Protein AF-0000000067441809 (afdb_homodimer)

Radius of gyration: 16.94 Å; Cα contacts (8 Å, |Δi|>4): 494; chains: 2; bounding box: 40×50×37 Å

Nearest PDB structures (foldseek):
  2gf2-assembly1_A  TM=9.669E-01  e=3.337E-10  Homo sapiens
  3obb-assembly1_A  TM=9.526E-01  e=5.616E-10  Pseudomonas aeruginosa
  3q3c-assembly1_A  TM=9.630E-01  e=9.451E-10  Pseudomonas aeruginosa
  5y8k-assembly1_B  TM=9.516E-01  e=2.038E-08  Mycobacterium tuberculosis H37Rv
  3ws7-assembly1_A  TM=8.914E-01  e=3.862E-05  Pyrobaculum calidifontis JCM 11548

Foldseek 3Di:
DPPPPLPVVLVVLLVVLLLLLVLLVVLLVCVVVPHDSLVVLVVCCVDPSNDCCSPAAPLCAPNHCPHCNVVVQADDQFLLNSLVSLVVVVVVCVVVVHDDVSSVVSNVQSVQQVVVPRRNGHSSCCSPRSD/DPPPPLPVVLVVLLVVLLLLLVLLVVLLVCVVVPHDSLVVLVVCCVDPSNDCCSPAAPLPAPNHCPHCNVVVQADDQFLLNSLVSLVVVVVVCVVVVHDDVSSVVSNVQSVQQVVVVRRNGHSSCCSPRSD

Secondary structure (DSSP, 8-state):
----TTHHHHHHHHHHHHHHHHHHHHHHHHHHTT--HHHHHHHHHTSTT-BHHHHH--SSTTTSTTSGGGGTT-SSSBHHHHHHHHHHHHHHHHHTT---HHHHHHHHHHHHHIIIIITTSBGGGHHHH--/----TTHHHHHHHHHHHHHHHHHHHHHHHHHHTT--HHHHHHHHHTSTT-BHHHHH--SSTTTSTTSGGGGTT-SSSBHHHHHHHHHHHHHHHHHTT---HHHHHHHHHHHHHIIIIITTSBGGGHHHH--

Structure (mmCIF, N/CA/C/O backbone):
data_AF-0000000067441809-model_v1
#
loop_
_entity.id
_entity.type
_entity.pdbx_description
1 polymer '3-hydroxyisobutyrate dehydrogenase'
#
loop_
_atom_site.group_PDB
_atom_site.id
_atom_site.type_symbol
_atom_site.label_atom_id
_atom_site.label_alt_id
_atom_site.label_comp_id
_atom_site.label_asym_id
_atom_site.label_entity_id
_atom_site.label_seq_id
_atom_site.pdbx_PDB_ins_code
_atom_site.Cartn_x
_atom_site.Cartn_y
_atom_site.Cartn_z
_atom_site.occupancy
_atom_site.B_iso_or_equiv
_atom_site.auth_seq_id
_atom_site.auth_comp_id
_atom_site.auth_asym_id
_atom_site.auth_atom_id
_atom_site.pdbx_PDB_model_num
ATOM 1 N N . MET A 1 1 ? -11.141 24.172 16.5 1 32.16 1 MET A N 1
ATOM 2 C CA . MET A 1 1 ? -11.297 23.5 15.211 1 32.16 1 MET A CA 1
ATOM 3 C C . MET A 1 1 ? -11.281 21.984 15.375 1 32.16 1 MET A C 1
ATOM 5 O O . MET A 1 1 ? -10.289 21.406 15.844 1 32.16 1 MET A O 1
ATOM 9 N N . ARG A 1 2 ? -12.391 21.312 15.727 1 38.41 2 ARG A N 1
ATOM 10 C CA . ARG A 1 2 ? -12.664 19.984 16.266 1 38.41 2 ARG A CA 1
ATOM 11 C C . ARG A 1 2 ? -11.914 18.922 15.469 1 38.41 2 ARG A C 1
ATOM 13 O O . ARG A 1 2 ? -11.695 19.062 14.266 1 38.41 2 ARG A O 1
ATOM 20 N N . GLN A 1 3 ? -10.906 18.203 15.852 1 46.44 3 GLN A N 1
ATOM 21 C CA . GLN A 1 3 ? -10.211 17.031 15.336 1 46.44 3 GLN A CA 1
ATOM 22 C C . GLN A 1 3 ? -11.109 16.219 14.414 1 46.44 3 GLN A C 1
ATOM 24 O O . GLN A 1 3 ? -12.172 15.742 14.836 1 46.44 3 GLN A O 1
ATOM 29 N N . CYS A 1 4 ? -11.391 16.672 13.164 1 54.59 4 CYS A N 1
ATOM 30 C CA . CYS A 1 4 ? -12.406 16.172 12.242 1 54.59 4 CYS A CA 1
ATOM 31 C C . CYS A 1 4 ? -12.422 14.648 12.234 1 54.59 4 CYS A C 1
ATOM 33 O O . CYS A 1 4 ? -11.414 14.016 11.922 1 54.59 4 CYS A O 1
ATOM 35 N N . PRO A 1 5 ? -13.258 13.992 13.094 1 59.38 5 PRO A N 1
ATOM 36 C CA . PRO A 1 5 ? -13.57 12.562 13.227 1 59.38 5 PRO A CA 1
ATOM 37 C C . PRO A 1 5 ? -13.414 11.797 11.914 1 59.38 5 PRO A C 1
ATOM 39 O O . PRO A 1 5 ? -13.047 10.617 11.93 1 59.38 5 PRO A O 1
ATOM 42 N N . VAL A 1 6 ? -13.305 12.625 10.789 1 75.44 6 VAL A N 1
ATOM 43 C CA . VAL A 1 6 ? -13.375 11.922 9.508 1 75.44 6 VAL A CA 1
ATOM 44 C C . VAL A 1 6 ? -11.961 11.594 9.023 1 75.44 6 VAL A C 1
ATOM 46 O O . VAL A 1 6 ? -11.766 10.625 8.281 1 75.44 6 VAL A O 1
ATOM 49 N N . ALA A 1 7 ? -10.961 12.141 9.758 1 90.5 7 ALA A N 1
ATOM 50 C CA . ALA A 1 7 ? -9.602 11.992 9.242 1 90.5 7 ALA A CA 1
ATOM 51 C C . ALA A 1 7 ? -9.047 10.602 9.555 1 90.5 7 ALA A C 1
ATOM 53 O O . ALA A 1 7 ? -8.422 9.969 8.695 1 90.5 7 ALA A O 1
ATOM 54 N N . PHE A 1 8 ? -9.336 10.133 10.734 1 95 8 PHE A N 1
ATOM 55 C CA . PHE A 1 8 ? -8.695 8.898 11.156 1 95 8 PHE A CA 1
ATOM 56 C C . PHE A 1 8 ? -9.164 7.723 10.312 1 95 8 PHE A C 1
ATOM 58 O O . PHE A 1 8 ? -8.352 7.004 9.727 1 95 8 PHE A O 1
ATOM 65 N N . PRO A 1 9 ? -10.508 7.684 10.102 1 95.56 9 PRO A N 1
ATOM 66 C CA . PRO A 1 9 ? -10.961 6.535 9.312 1 95.56 9 PRO A CA 1
ATOM 67 C C . PRO A 1 9 ? -10.484 6.594 7.859 1 95.56 9 PRO A C 1
ATOM 69 O O . PRO A 1 9 ? -10.109 5.566 7.285 1 95.56 9 PRO A O 1
ATOM 72 N N . VAL A 1 10 ? -10.445 7.723 7.27 1 96.75 10 VAL A N 1
ATOM 73 C CA . VAL A 1 10 ? -10.102 7.82 5.855 1 96.75 10 VAL A CA 1
ATOM 74 C C . VAL A 1 10 ? -8.602 7.59 5.676 1 96.75 10 VAL A C 1
ATOM 76 O O . VAL A 1 10 ? -8.172 6.965 4.699 1 96.75 10 VAL A O 1
ATOM 79 N N . CYS A 1 11 ? -7.801 8.117 6.605 1 98.25 11 CYS A N 1
ATOM 80 C CA . CYS A 1 11 ? -6.367 7.852 6.559 1 98.25 11 CYS A CA 1
ATOM 81 C C . CYS A 1 11 ? -6.078 6.367 6.754 1 98.25 11 CYS A C 1
ATOM 83 O O . CYS A 1 11 ? -5.297 5.781 6.004 1 98.25 11 CYS A O 1
ATOM 85 N N . ASN A 1 12 ? -6.73 5.789 7.742 1 98.56 12 ASN A N 1
ATOM 86 C CA . ASN A 1 12 ? -6.555 4.363 7.988 1 98.56 12 ASN A CA 1
ATOM 87 C C . ASN A 1 12 ? -6.922 3.535 6.762 1 98.56 12 ASN A C 1
ATOM 89 O O . ASN A 1 12 ? -6.184 2.625 6.375 1 98.56 12 ASN A O 1
ATOM 93 N N . ASN A 1 13 ? -8.031 3.848 6.133 1 98.62 13 ASN A N 1
ATOM 94 C CA . ASN A 1 13 ? -8.523 3.025 5.031 1 98.62 13 ASN A CA 1
ATOM 95 C C . ASN A 1 13 ? -7.727 3.262 3.752 1 98.62 13 ASN A C 1
ATOM 97 O O . ASN A 1 13 ? -7.613 2.369 2.912 1 98.62 13 ASN A O 1
ATOM 101 N N . LEU A 1 14 ? -7.133 4.461 3.641 1 98.88 14 LEU A N 1
ATOM 102 C CA . LEU A 1 14 ? -6.195 4.668 2.543 1 98.88 14 LEU A CA 1
ATOM 103 C C . LEU A 1 14 ? -5.004 3.723 2.666 1 98.88 14 LEU A C 1
ATOM 105 O O . LEU A 1 14 ? -4.609 3.084 1.687 1 98.88 14 LEU A O 1
ATOM 109 N N . ILE A 1 15 ? -4.438 3.604 3.838 1 98.94 15 ILE A N 1
ATOM 110 C CA . ILE A 1 15 ? -3.297 2.723 4.066 1 98.94 15 ILE A CA 1
ATOM 111 C C . ILE A 1 15 ? -3.717 1.269 3.857 1 98.94 15 ILE A C 1
ATOM 113 O O . ILE A 1 15 ? -3.004 0.496 3.215 1 98.94 15 ILE A O 1
ATOM 117 N N . LEU A 1 16 ? -4.898 0.901 4.348 1 98.94 16 LEU A N 1
ATOM 118 C CA . LEU A 1 16 ? -5.418 -0.448 4.16 1 98.94 16 LEU A CA 1
ATOM 119 C C . LEU A 1 16 ? -5.559 -0.775 2.678 1 98.94 16 LEU A C 1
ATOM 121 O O . LEU A 1 16 ? -5.152 -1.853 2.234 1 98.94 16 LEU A O 1
ATOM 125 N N . ALA A 1 17 ? -6.117 0.135 1.898 1 98.94 17 ALA A N 1
ATOM 126 C CA . ALA A 1 17 ? -6.32 -0.082 0.468 1 98.94 17 ALA A CA 1
ATOM 127 C C . ALA A 1 17 ? -4.992 -0.321 -0.244 1 98.94 17 ALA A C 1
ATOM 129 O O . ALA A 1 17 ? -4.852 -1.287 -0.998 1 98.94 17 ALA A O 1
ATOM 130 N N . ALA A 1 18 ? -4.035 0.54 0.037 1 98.94 18 ALA A N 1
ATOM 131 C CA . ALA A 1 18 ? -2.732 0.431 -0.61 1 98.94 18 ALA A CA 1
ATOM 132 C C . ALA A 1 18 ? -2.039 -0.875 -0.231 1 98.94 18 ALA A C 1
ATOM 134 O O . ALA A 1 18 ? -1.524 -1.586 -1.098 1 98.94 18 ALA A O 1
ATOM 135 N N . SER A 1 19 ? -2.041 -1.221 1.048 1 98.94 19 SER A N 1
ATOM 136 C CA . SER A 1 19 ? -1.354 -2.428 1.497 1 98.94 19 SER A CA 1
ATOM 137 C C . SER A 1 19 ? -2.066 -3.684 1.007 1 98.94 19 SER A C 1
ATOM 139 O O . SER A 1 19 ? -1.419 -4.656 0.611 1 98.94 19 SER A O 1
ATOM 141 N N . MET A 1 20 ? -3.42 -3.693 0.951 1 98.94 20 MET A N 1
ATOM 142 C CA . MET A 1 20 ? -4.184 -4.836 0.459 1 98.94 20 MET A CA 1
ATOM 143 C C . MET A 1 20 ? -3.871 -5.109 -1.008 1 98.94 20 MET A C 1
ATOM 145 O O . MET A 1 20 ? -3.627 -6.254 -1.393 1 98.94 20 MET A O 1
ATOM 149 N N . LEU A 1 21 ? -3.873 -4.07 -1.766 1 98.94 21 LEU A N 1
ATOM 150 C CA . LEU A 1 21 ? -3.541 -4.234 -3.176 1 98.94 21 LEU A CA 1
ATOM 151 C C . LEU A 1 21 ? -2.109 -4.734 -3.342 1 98.94 21 LEU A C 1
ATOM 153 O O . LEU A 1 21 ? -1.84 -5.59 -4.188 1 98.94 21 LEU A O 1
ATOM 157 N N . GLY A 1 22 ? -1.161 -4.203 -2.533 1 98.94 22 GLY A N 1
ATOM 158 C CA . GLY A 1 22 ? 0.211 -4.684 -2.557 1 98.94 22 GLY A CA 1
ATOM 159 C C . GLY A 1 22 ? 0.331 -6.16 -2.227 1 98.94 22 GLY A C 1
ATOM 160 O O . GLY A 1 22 ? 1.003 -6.91 -2.938 1 98.94 22 GLY A O 1
ATOM 161 N N . VAL A 1 23 ? -0.311 -6.586 -1.16 1 98.94 23 VAL A N 1
ATOM 162 C CA . VAL A 1 23 ? -0.28 -7.988 -0.759 1 98.94 23 VAL A CA 1
ATOM 163 C C . VAL A 1 23 ? -0.905 -8.852 -1.852 1 98.94 23 VAL A C 1
ATOM 165 O O . VAL A 1 23 ? -0.338 -9.875 -2.244 1 98.94 23 VAL A O 1
ATOM 168 N N . ALA A 1 24 ? -2.045 -8.445 -2.352 1 98.94 24 ALA A N 1
ATOM 169 C CA . ALA A 1 24 ? -2.75 -9.219 -3.371 1 98.94 24 ALA A CA 1
ATOM 170 C C . ALA A 1 24 ? -1.859 -9.469 -4.586 1 98.94 24 ALA A C 1
ATOM 172 O O . ALA A 1 24 ? -1.725 -10.602 -5.039 1 98.94 24 ALA A O 1
ATOM 173 N N . GLU A 1 25 ? -1.285 -8.414 -5.043 1 98.88 25 GLU A N 1
ATOM 174 C CA . GLU A 1 25 ? -0.483 -8.562 -6.254 1 98.88 25 GLU A CA 1
ATOM 175 C C . GLU A 1 25 ? 0.794 -9.352 -5.98 1 98.88 25 GLU A C 1
ATOM 177 O O . GLU A 1 25 ? 1.214 -10.164 -6.801 1 98.88 25 GLU A O 1
ATOM 182 N N . ALA A 1 26 ? 1.438 -9.109 -4.859 1 98.75 26 ALA A N 1
ATOM 183 C CA . ALA A 1 26 ? 2.627 -9.875 -4.488 1 98.75 26 ALA A CA 1
ATOM 184 C C . ALA A 1 26 ? 2.322 -11.367 -4.418 1 98.75 26 ALA A C 1
ATOM 186 O O . ALA A 1 26 ? 3.109 -12.195 -4.887 1 98.75 26 ALA A O 1
ATOM 187 N N . PHE A 1 27 ? 1.215 -11.719 -3.895 1 98.69 27 PHE A N 1
ATOM 188 C CA . PHE A 1 27 ? 0.87 -13.125 -3.732 1 98.69 27 PHE A CA 1
ATOM 189 C C . PHE A 1 27 ? 0.443 -13.734 -5.062 1 98.69 27 PHE A C 1
ATOM 191 O O . PHE A 1 27 ? 0.671 -14.922 -5.309 1 98.69 27 PHE A O 1
ATOM 198 N N . ARG A 1 28 ? -0.188 -12.945 -5.918 1 98.31 28 ARG A N 1
ATOM 199 C CA . ARG A 1 28 ? -0.438 -13.422 -7.273 1 98.31 28 ARG A CA 1
ATOM 200 C C . ARG A 1 28 ? 0.868 -13.773 -7.98 1 98.31 28 ARG A C 1
ATOM 202 O O . ARG A 1 28 ? 0.956 -14.789 -8.664 1 98.31 28 ARG A O 1
ATOM 209 N N . LEU A 1 29 ? 1.848 -12.914 -7.805 1 98.25 29 LEU A N 1
ATOM 210 C CA . LEU A 1 29 ? 3.15 -13.195 -8.398 1 98.25 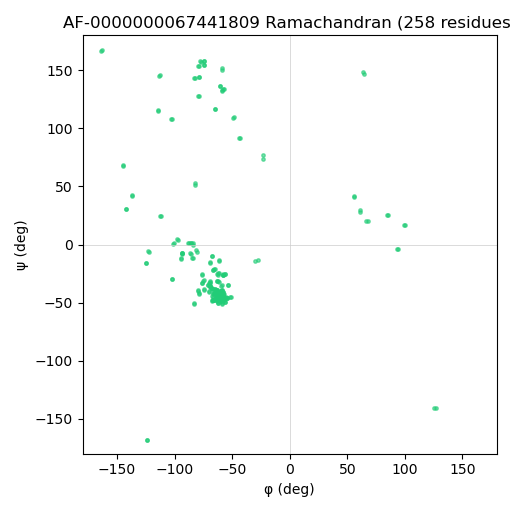29 LEU A CA 1
ATOM 211 C C . LEU A 1 29 ? 3.744 -14.477 -7.812 1 98.25 29 LEU A C 1
ATOM 213 O O . LEU A 1 29 ? 4.234 -15.336 -8.555 1 98.25 29 LEU A O 1
ATOM 217 N N . GLY A 1 30 ? 3.74 -14.516 -6.434 1 97.62 30 GLY A N 1
ATOM 218 C CA . GLY A 1 30 ? 4.23 -15.734 -5.801 1 97.62 30 GLY A CA 1
ATOM 219 C C . GLY A 1 30 ? 3.576 -16.984 -6.336 1 97.62 30 GLY A C 1
ATOM 220 O O . GLY A 1 30 ? 4.262 -17.969 -6.641 1 97.62 30 GLY A O 1
ATOM 221 N N . GLU A 1 31 ? 2.287 -16.938 -6.48 1 97.5 31 GLU A N 1
ATOM 222 C CA . GLU A 1 31 ? 1.542 -18.062 -7.02 1 97.5 31 GLU A CA 1
ATOM 223 C C . GLU A 1 31 ? 2.006 -18.406 -8.43 1 97.5 31 GLU A C 1
ATOM 225 O O . GLU A 1 31 ? 2.234 -19.578 -8.75 1 97.5 31 GLU A O 1
ATOM 230 N N . ALA A 1 32 ? 2.137 -17.453 -9.289 1 97 32 ALA A N 1
ATOM 231 C CA . ALA A 1 32 ? 2.539 -17.656 -10.68 1 97 32 ALA A CA 1
ATOM 232 C C . ALA A 1 32 ? 3.938 -18.25 -10.766 1 97 32 ALA A C 1
ATOM 234 O O . ALA A 1 32 ? 4.227 -19.047 -11.672 1 97 32 ALA A O 1
ATOM 235 N N . LEU A 1 33 ? 4.75 -17.922 -9.82 1 96.94 33 LEU A N 1
ATOM 236 C CA . LEU A 1 33 ? 6.137 -18.375 -9.82 1 96.94 33 LEU A CA 1
ATOM 237 C C . LEU A 1 33 ? 6.25 -19.75 -9.148 1 96.94 33 LEU A C 1
ATOM 239 O O . LEU A 1 33 ? 7.34 -20.312 -9.086 1 96.94 33 LEU A O 1
ATOM 243 N N . GLY A 1 34 ? 5.172 -20.234 -8.562 1 96.06 34 GLY A N 1
ATOM 244 C CA . GLY A 1 34 ? 5.16 -21.562 -7.973 1 96.06 34 GLY A CA 1
ATOM 245 C C . GLY A 1 34 ? 5.699 -21.594 -6.555 1 96.06 34 GLY A C 1
ATOM 246 O O . GLY A 1 34 ? 6.145 -22.641 -6.082 1 96.06 34 GLY A O 1
ATOM 247 N N . VAL A 1 35 ? 5.613 -20.547 -5.914 1 95.94 35 VAL A N 1
ATOM 248 C CA . VAL A 1 35 ? 6.098 -20.422 -4.543 1 95.94 35 VAL A CA 1
ATOM 249 C C . VAL A 1 35 ? 5.043 -20.953 -3.574 1 95.94 35 VAL A C 1
ATOM 251 O O . VAL A 1 35 ? 3.844 -20.812 -3.824 1 95.94 35 VAL A O 1
ATOM 254 N N . ASP A 1 36 ? 5.562 -21.609 -2.492 1 97.19 36 ASP A N 1
ATOM 255 C CA . ASP A 1 36 ? 4.648 -21.906 -1.396 1 97.19 36 ASP A CA 1
ATOM 256 C C . ASP A 1 36 ? 4.133 -20.625 -0.742 1 97.19 36 ASP A C 1
ATOM 258 O O . ASP A 1 36 ? 4.887 -19.938 -0.058 1 97.19 36 ASP A O 1
ATOM 262 N N . LEU A 1 37 ? 2.869 -20.375 -0.812 1 97.88 37 LEU A N 1
ATOM 263 C CA . LEU A 1 37 ? 2.32 -19.094 -0.389 1 97.88 37 LEU A CA 1
ATOM 264 C C . LEU A 1 37 ? 2.293 -18.984 1.133 1 97.88 37 LEU A C 1
ATOM 266 O O . LEU A 1 37 ? 2.361 -17.891 1.685 1 97.88 37 LEU A O 1
ATOM 270 N N . LYS A 1 38 ? 2.145 -20.078 1.817 1 98 38 LYS A N 1
ATOM 271 C CA . LYS A 1 38 ? 2.264 -20.016 3.271 1 98 38 LYS A CA 1
ATOM 272 C C . LYS A 1 38 ? 3.672 -19.625 3.695 1 98 38 LYS A C 1
ATOM 274 O O . LYS A 1 38 ? 3.844 -18.828 4.625 1 98 38 LYS A O 1
ATOM 279 N N . LEU A 1 39 ? 4.645 -20.203 3.035 1 97.81 39 LEU A N 1
ATOM 280 C CA . LEU A 1 39 ? 6.023 -19.812 3.312 1 97.81 39 LEU A CA 1
ATOM 281 C C . LEU A 1 39 ? 6.25 -18.344 2.947 1 97.81 39 LEU A C 1
ATOM 283 O O . LEU A 1 39 ? 6.914 -17.609 3.684 1 97.81 39 LEU A O 1
ATOM 287 N N . LEU A 1 40 ? 5.754 -17.891 1.814 1 98.12 40 LEU A N 1
ATOM 288 C CA . LEU A 1 40 ? 5.844 -16.484 1.433 1 98.12 40 LEU A CA 1
ATOM 289 C C . LEU A 1 40 ? 5.246 -15.594 2.512 1 98.12 40 LEU A C 1
ATOM 291 O O . LEU A 1 40 ? 5.84 -14.578 2.875 1 98.12 40 LEU A O 1
ATOM 295 N N . ASN A 1 41 ? 4.094 -16 2.99 1 98.62 41 ASN A N 1
ATOM 296 C CA . ASN A 1 41 ? 3.434 -15.203 4.02 1 98.62 41 ASN A CA 1
ATOM 297 C C . ASN A 1 41 ? 4.266 -15.133 5.297 1 98.62 41 ASN A C 1
ATOM 299 O O . ASN A 1 41 ? 4.328 -14.094 5.949 1 98.62 41 ASN A O 1
ATOM 303 N N . ASP A 1 42 ? 4.906 -16.234 5.676 1 98.38 42 ASP A N 1
ATOM 304 C CA . ASP A 1 42 ? 5.789 -16.234 6.84 1 98.38 42 ASP A CA 1
ATOM 305 C C . ASP A 1 42 ? 6.961 -15.281 6.648 1 98.38 42 ASP A C 1
ATOM 307 O O . ASP A 1 42 ? 7.312 -14.531 7.562 1 98.38 42 ASP A O 1
ATOM 311 N N . VAL A 1 43 ? 7.523 -15.32 5.488 1 98.12 43 VAL A N 1
ATOM 312 C CA . VAL A 1 43 ? 8.664 -14.461 5.188 1 98.12 43 VAL A CA 1
ATOM 313 C C . VAL A 1 43 ? 8.234 -13 5.223 1 98.12 43 VAL A C 1
ATOM 315 O O . VAL A 1 43 ? 8.914 -12.156 5.816 1 98.12 43 VAL A O 1
ATOM 318 N N . VAL A 1 44 ? 7.137 -12.648 4.594 1 98.5 44 VAL A N 1
ATOM 319 C CA . VAL A 1 44 ? 6.605 -11.289 4.566 1 98.5 44 VAL A CA 1
ATOM 320 C C . VAL A 1 44 ? 6.34 -10.812 5.992 1 98.5 44 VAL A C 1
ATOM 322 O O . VAL A 1 44 ? 6.73 -9.703 6.363 1 98.5 44 VAL A O 1
ATOM 325 N N . ASN A 1 45 ? 5.707 -11.664 6.824 1 98.56 45 ASN A N 1
ATOM 326 C CA . ASN A 1 45 ? 5.316 -11.289 8.18 1 98.56 45 ASN A CA 1
ATOM 327 C C . ASN A 1 45 ? 6.535 -11.117 9.086 1 98.56 45 ASN A C 1
ATOM 329 O O . ASN A 1 45 ? 6.434 -10.516 10.156 1 98.56 45 ASN A O 1
ATOM 333 N N . ALA A 1 46 ? 7.664 -11.594 8.664 1 98.62 46 ALA A N 1
ATOM 334 C CA . ALA A 1 46 ? 8.914 -11.43 9.406 1 98.62 46 ALA A CA 1
ATOM 335 C C . ALA A 1 46 ? 9.766 -10.312 8.805 1 98.62 46 ALA A C 1
ATOM 337 O O . ALA A 1 46 ? 10.891 -10.086 9.25 1 98.62 46 ALA A O 1
ATOM 338 N N . SER A 1 47 ? 9.289 -9.68 7.773 1 98.56 47 SER A N 1
ATOM 339 C CA . SER A 1 47 ? 10.07 -8.719 7.004 1 98.56 47 SER A CA 1
ATOM 340 C C . SER A 1 47 ? 9.367 -7.367 6.934 1 98.56 47 SER A C 1
ATOM 342 O O . SER A 1 47 ? 8.406 -7.125 7.664 1 98.56 47 SER A O 1
ATOM 344 N N . SER A 1 48 ? 9.852 -6.48 6.059 1 98.75 48 SER A N 1
ATOM 345 C CA . SER A 1 48 ? 9.398 -5.098 5.988 1 98.75 48 SER A CA 1
ATOM 346 C C . SER A 1 48 ? 8.102 -4.977 5.203 1 98.75 48 SER A C 1
ATOM 348 O O . SER A 1 48 ? 7.477 -3.916 5.184 1 98.75 48 SER A O 1
ATOM 350 N N . GLY A 1 49 ? 7.648 -6.062 4.637 1 98.81 49 GLY A N 1
ATOM 351 C CA . GLY A 1 49 ? 6.348 -6.074 3.982 1 98.81 49 GLY A CA 1
ATOM 352 C C . GLY A 1 49 ? 5.211 -6.414 4.926 1 98.81 49 GLY A C 1
ATOM 353 O O . GLY A 1 49 ? 4.043 -6.418 4.523 1 98.81 49 GLY A O 1
ATOM 354 N N . ARG A 1 50 ? 5.52 -6.621 6.188 1 98.94 50 ARG A N 1
ATOM 355 C CA . ARG A 1 50 ? 4.531 -7.016 7.184 1 98.94 50 ARG A CA 1
ATOM 356 C C . ARG A 1 50 ? 3.434 -5.965 7.312 1 98.94 50 ARG A C 1
ATOM 358 O O . ARG A 1 50 ? 3.717 -4.766 7.367 1 98.94 50 ARG A O 1
ATOM 365 N N . CYS A 1 51 ? 2.17 -6.43 7.387 1 98.94 51 CYS A N 1
ATOM 366 C CA . CYS A 1 51 ? 1.018 -5.555 7.562 1 98.94 51 CYS A CA 1
ATOM 367 C C . CYS A 1 51 ? -0.208 -6.344 8.008 1 98.94 51 CYS A C 1
ATOM 369 O O . CYS A 1 51 ? -0.202 -7.578 7.969 1 98.94 51 CYS A O 1
ATOM 371 N N . TRP A 1 52 ? -1.167 -5.652 8.43 1 98.94 52 TRP A N 1
ATOM 372 C CA . TRP A 1 52 ? -2.402 -6.258 8.914 1 98.94 52 TRP A CA 1
ATOM 373 C C . TRP A 1 52 ? -2.992 -7.199 7.867 1 98.94 52 TRP A C 1
ATOM 375 O O . TRP A 1 52 ? -3.416 -8.312 8.188 1 98.94 52 TRP A O 1
ATOM 385 N N . SER A 1 53 ? -3.064 -6.777 6.594 1 98.88 53 SER A N 1
ATOM 386 C CA . SER A 1 53 ? -3.623 -7.586 5.516 1 98.88 53 SER A CA 1
ATOM 387 C C . SER A 1 53 ? -2.902 -8.922 5.398 1 98.88 53 SER A C 1
ATOM 389 O O . SER A 1 53 ? -3.543 -9.969 5.293 1 98.88 53 SER A O 1
ATOM 391 N N . ALA A 1 54 ? -1.58 -8.875 5.402 1 98.88 54 ALA A N 1
ATOM 392 C CA . ALA A 1 54 ? -0.815 -10.109 5.301 1 98.88 54 ALA A CA 1
ATOM 393 C C . ALA A 1 54 ? -1.002 -10.977 6.547 1 98.88 54 ALA A C 1
ATOM 395 O O . ALA A 1 54 ? -1.186 -12.188 6.445 1 98.88 54 ALA A O 1
ATOM 396 N N . GLU A 1 55 ? -1.067 -10.383 7.699 1 98.75 55 GLU A N 1
ATOM 397 C CA . GLU A 1 55 ? -1.065 -11.102 8.969 1 98.75 55 GLU A CA 1
ATOM 398 C C . GLU A 1 55 ? -2.439 -11.688 9.281 1 98.75 55 GLU A C 1
ATOM 400 O O . GLU A 1 55 ? -2.547 -12.82 9.75 1 98.75 55 GLU A O 1
ATOM 405 N N . GLN A 1 56 ? -3.496 -10.953 9.031 1 98.31 56 GLN A N 1
ATOM 406 C CA . GLN A 1 56 ? -4.797 -11.305 9.586 1 98.31 56 GLN A CA 1
ATOM 407 C C . GLN A 1 56 ? -5.852 -11.43 8.492 1 98.31 56 GLN A C 1
ATOM 409 O O . GLN A 1 56 ? -6.91 -12.016 8.703 1 98.31 56 GLN A O 1
ATOM 414 N N . TYR A 1 57 ? -5.586 -10.953 7.406 1 98.69 57 TYR A N 1
ATOM 415 C CA . TYR A 1 57 ? -6.617 -10.703 6.402 1 98.69 57 TYR A CA 1
ATOM 416 C C . TYR A 1 57 ? -6.102 -11.016 5.004 1 98.69 57 TYR A C 1
ATOM 418 O O . TYR A 1 57 ? -6.449 -10.328 4.039 1 98.69 57 TYR A O 1
ATOM 426 N N . ASN A 1 58 ? -5.184 -11.984 4.879 1 98.94 58 ASN A N 1
ATOM 427 C CA . ASN A 1 58 ? -4.496 -12.266 3.623 1 98.94 58 ASN A CA 1
ATOM 428 C C . ASN A 1 58 ? -5.484 -12.594 2.506 1 98.94 58 ASN A C 1
ATOM 430 O O . ASN A 1 58 ? -6.41 -13.383 2.701 1 98.94 58 ASN A O 1
ATOM 434 N N . PRO A 1 59 ? -5.309 -12.008 1.316 1 98.88 59 PRO A N 1
ATOM 435 C CA . PRO A 1 59 ? -6.281 -12.133 0.229 1 98.88 59 PRO A CA 1
ATOM 436 C C . PRO A 1 59 ? -6.094 -13.406 -0.589 1 98.88 59 PRO A C 1
ATOM 438 O O . PRO A 1 59 ? -6.91 -13.719 -1.458 1 98.88 59 PRO A O 1
ATOM 441 N N . ALA A 1 60 ? -5.023 -14.148 -0.458 1 98.75 60 ALA A N 1
ATOM 442 C CA . ALA A 1 60 ? -4.879 -15.445 -1.103 1 98.75 60 ALA A CA 1
ATOM 443 C C . ALA A 1 60 ? -5.641 -16.531 -0.339 1 98.75 60 ALA A C 1
ATOM 445 O O . ALA A 1 60 ? -5.465 -16.688 0.871 1 98.75 60 ALA A O 1
ATOM 446 N N . PRO A 1 61 ? -6.484 -17.266 -1.037 1 98 61 PRO A N 1
ATOM 447 C CA . PRO A 1 61 ? -7.305 -18.266 -0.347 1 98 61 PRO A CA 1
ATOM 448 C C . PRO A 1 61 ? -6.465 -19.312 0.385 1 98 61 PRO A C 1
ATOM 450 O O . PRO A 1 61 ? -5.438 -19.75 -0.132 1 98 61 PRO A O 1
ATOM 453 N N . GLY A 1 62 ? -6.832 -19.578 1.659 1 96.94 62 GLY A N 1
ATOM 454 C CA . GLY A 1 62 ? -6.242 -20.688 2.393 1 96.94 62 GLY A CA 1
ATOM 455 C C . GLY A 1 62 ? -5.043 -20.281 3.229 1 96.94 62 GLY A C 1
ATOM 456 O O . GLY A 1 62 ? -4.492 -21.094 3.973 1 96.94 62 GLY A O 1
ATOM 457 N N . ILE A 1 63 ? -4.605 -19.078 3.168 1 98.5 63 ILE A N 1
ATOM 458 C CA . ILE A 1 63 ? -3.426 -18.625 3.898 1 98.5 63 ILE A CA 1
ATOM 459 C C . ILE A 1 63 ? -3.811 -18.266 5.332 1 98.5 63 ILE A C 1
ATOM 461 O O . ILE A 1 63 ? -3.133 -18.672 6.281 1 98.5 63 ILE A O 1
ATOM 465 N N . VAL A 1 64 ? -4.84 -17.453 5.484 1 98.31 64 VAL A N 1
ATOM 466 C CA . VAL A 1 64 ? -5.449 -17.125 6.77 1 98.31 64 VAL A CA 1
ATOM 467 C C . VAL A 1 64 ? -6.875 -17.672 6.816 1 98.31 64 VAL A C 1
ATOM 469 O O . VAL A 1 64 ? -7.746 -17.219 6.074 1 98.31 64 VAL A O 1
ATOM 472 N N . ALA A 1 65 ? -7.176 -18.609 7.668 1 97.38 65 ALA A N 1
ATOM 473 C CA . ALA A 1 65 ? -8.422 -19.375 7.684 1 97.38 65 ALA A CA 1
ATOM 474 C C . ALA A 1 65 ? -9.617 -18.453 7.945 1 97.38 65 ALA A C 1
ATOM 476 O O . ALA A 1 65 ? -10.711 -18.688 7.418 1 97.38 65 ALA A O 1
ATOM 477 N N . THR A 1 66 ? -9.453 -17.406 8.672 1 97.12 66 THR A N 1
ATOM 478 C CA . THR A 1 66 ? -10.578 -16.578 9.102 1 97.12 66 THR A CA 1
ATOM 479 C C . THR A 1 66 ? -10.797 -15.422 8.133 1 97.12 66 THR A C 1
ATOM 481 O O . THR A 1 66 ? -11.781 -14.688 8.25 1 97.12 66 THR A O 1
ATOM 484 N N . SER A 1 67 ? -9.891 -15.25 7.168 1 98.25 67 SER A N 1
ATOM 485 C CA . SER A 1 67 ? -10.047 -1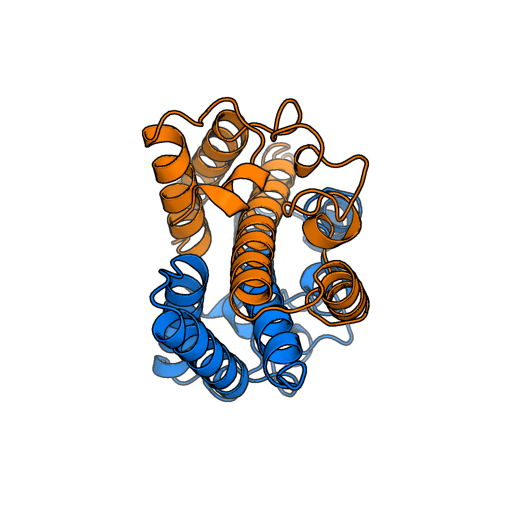4.141 6.234 1 98.25 67 SER A CA 1
ATOM 486 C C . SER A 1 67 ? -11.156 -14.422 5.227 1 98.25 67 SER A C 1
ATOM 488 O O . SER A 1 67 ? -11.453 -15.578 4.926 1 98.25 67 SER A O 1
ATOM 490 N N . PRO A 1 68 ? -11.758 -13.359 4.688 1 98.62 68 PRO A N 1
ATOM 491 C CA . PRO A 1 68 ? -12.797 -13.539 3.676 1 98.62 68 PRO A CA 1
ATOM 492 C C . PRO A 1 68 ? -12.312 -14.312 2.453 1 98.62 68 PRO A C 1
ATOM 494 O O . PRO A 1 68 ? -13.109 -14.93 1.751 1 98.62 68 PRO A O 1
ATOM 497 N N . ALA A 1 69 ? -11.008 -14.273 2.186 1 98.5 69 ALA A N 1
ATOM 498 C CA . ALA A 1 69 ? -10.438 -15.016 1.066 1 98.5 69 ALA A CA 1
ATOM 499 C C . ALA A 1 69 ? -10.727 -16.5 1.194 1 98.5 69 ALA A C 1
ATOM 501 O O . ALA A 1 69 ? -10.781 -17.219 0.191 1 98.5 69 ALA A O 1
ATOM 502 N N . SER A 1 70 ? -10.922 -17 2.398 1 97 70 SER A N 1
ATOM 503 C CA . SER A 1 70 ? -11.156 -18.406 2.652 1 97 70 SER A CA 1
ATOM 504 C C . SER A 1 70 ? -12.641 -18.766 2.512 1 97 70 SER A C 1
ATOM 506 O O . SER A 1 70 ? -13.031 -19.906 2.73 1 97 70 SER A O 1
ATOM 508 N N . ARG A 1 71 ? -13.5 -17.875 2.172 1 97.5 71 ARG A N 1
ATOM 509 C CA . ARG A 1 71 ? -14.922 -18.078 1.929 1 97.5 71 ARG A CA 1
ATOM 510 C C . ARG A 1 71 ? -15.391 -17.328 0.692 1 97.5 71 ARG A C 1
ATOM 512 O O . ARG A 1 71 ? -16.422 -16.656 0.72 1 97.5 71 ARG A O 1
ATOM 519 N N . ALA A 1 72 ? -14.664 -17.328 -0.348 1 97.94 72 ALA A N 1
ATOM 520 C CA . ALA A 1 72 ? -14.961 -16.781 -1.668 1 97.94 72 ALA A CA 1
ATOM 521 C C . ALA A 1 72 ? -15.203 -15.281 -1.595 1 97.94 72 ALA A C 1
ATOM 523 O O . ALA A 1 72 ? -16.062 -14.742 -2.303 1 97.94 72 ALA A O 1
ATOM 524 N N . TYR A 1 73 ? -14.531 -14.609 -0.606 1 98.62 73 TYR A N 1
ATOM 525 C CA . TYR A 1 73 ? -14.539 -13.164 -0.443 1 98.62 73 TYR A CA 1
ATOM 526 C C . TYR A 1 73 ? -15.93 -12.656 -0.069 1 98.62 73 TYR A C 1
ATOM 528 O O . TYR A 1 73 ? -16.281 -11.516 -0.374 1 98.62 73 TYR A O 1
ATOM 536 N N . SER A 1 74 ? -16.641 -13.68 0.442 1 97.5 74 SER A N 1
ATOM 537 C CA . SER A 1 74 ? -17.922 -13.281 1 1 97.5 74 SER A CA 1
ATOM 538 C C . SER A 1 74 ? -17.766 -12.672 2.389 1 97.5 74 SER A C 1
ATOM 540 O O . SER A 1 74 ? -16.922 -13.109 3.17 1 97.5 74 SER A O 1
ATOM 542 N N . GLY A 1 75 ? -18.594 -11.727 2.59 1 93.44 75 GLY A N 1
ATOM 543 C CA . GLY A 1 75 ? -18.5 -11.094 3.898 1 93.44 75 GLY A CA 1
ATOM 544 C C . GLY A 1 75 ? -17.172 -10.398 4.125 1 93.44 75 GLY A C 1
ATOM 545 O O . GLY A 1 75 ? -16.234 -10.57 3.348 1 93.44 75 GLY A O 1
ATOM 546 N N . GLY A 1 76 ? -17.125 -9.305 4.898 1 97.19 76 GLY A N 1
ATOM 547 C CA . GLY A 1 76 ? -15.961 -8.484 5.203 1 97.19 76 GLY A CA 1
ATOM 548 C C . GLY A 1 76 ? -16.156 -7.02 4.871 1 97.19 76 GLY A C 1
ATOM 549 O O . GLY A 1 76 ? -17.219 -6.457 5.113 1 97.19 76 GLY A O 1
ATOM 550 N N . PHE A 1 77 ? -15.055 -6.551 4.375 1 98.69 77 PHE A N 1
ATOM 551 C CA . PHE A 1 77 ? -15.078 -5.148 3.986 1 98.69 77 PHE A CA 1
ATOM 552 C C . PHE A 1 77 ? -15.203 -5.004 2.475 1 98.69 77 PHE A C 1
ATOM 554 O O . PHE A 1 77 ? -14.234 -5.188 1.742 1 98.69 77 PHE A O 1
ATOM 561 N N . SER A 1 78 ? -16.344 -4.574 1.97 1 98.81 78 SER A N 1
ATOM 562 C CA . SER A 1 78 ? -16.688 -4.695 0.555 1 98.81 78 SER A CA 1
ATOM 563 C C . SER A 1 78 ? -15.906 -3.689 -0.286 1 98.81 78 SER A C 1
ATOM 565 O O . SER A 1 78 ? -15.523 -2.627 0.207 1 98.81 78 SER A O 1
ATOM 567 N N . VAL A 1 79 ? -15.781 -3.973 -1.537 1 98.88 79 VAL A N 1
ATOM 568 C CA . VAL A 1 79 ? -15.195 -3.064 -2.52 1 98.88 79 VAL A CA 1
ATOM 569 C C . VAL A 1 79 ? -15.992 -1.761 -2.553 1 98.88 79 VAL A C 1
ATOM 571 O O . VAL A 1 79 ? -15.414 -0.674 -2.627 1 98.88 79 VAL A O 1
ATOM 574 N N . ASP A 1 80 ? -17.281 -1.851 -2.455 1 98.38 80 ASP A N 1
ATOM 575 C CA . ASP A 1 80 ? -18.109 -0.654 -2.43 1 98.38 80 ASP A CA 1
ATOM 576 C C . ASP A 1 80 ? -17.734 0.254 -1.261 1 98.38 80 ASP A C 1
ATOM 578 O O . ASP A 1 80 ? -17.672 1.476 -1.41 1 98.38 80 ASP A O 1
ATOM 582 N N . LEU A 1 81 ? -17.547 -0.327 -0.127 1 98.19 81 LEU A N 1
ATOM 583 C CA . LEU A 1 81 ? -17.25 0.452 1.071 1 98.19 81 LEU A CA 1
ATOM 584 C C . LEU A 1 81 ? -15.883 1.126 0.963 1 98.19 81 LEU A C 1
ATOM 586 O O . LEU A 1 81 ? -15.727 2.287 1.345 1 98.19 81 LEU A O 1
ATOM 590 N N . ILE A 1 82 ? -14.867 0.368 0.438 1 98.81 82 ILE A N 1
ATOM 591 C CA . ILE A 1 82 ? -13.547 0.989 0.357 1 98.81 82 ILE A CA 1
ATOM 592 C C . ILE A 1 82 ? -13.562 2.094 -0.697 1 98.81 82 ILE A C 1
ATOM 594 O O . ILE A 1 82 ? -12.875 3.109 -0.55 1 98.81 82 ILE A O 1
ATOM 598 N N . VAL A 1 83 ? -14.297 1.919 -1.792 1 98.69 83 VAL A N 1
ATOM 599 C CA . VAL A 1 83 ? -14.43 2.957 -2.809 1 98.69 83 VAL A CA 1
ATOM 600 C C . VAL A 1 83 ? -15.047 4.211 -2.195 1 98.69 83 VAL A C 1
ATOM 602 O O . VAL A 1 83 ? -14.562 5.32 -2.416 1 98.69 83 VAL A O 1
ATOM 605 N N . LYS A 1 84 ? -16.062 4.012 -1.409 1 97.62 84 LYS A N 1
ATOM 606 C CA . LYS A 1 84 ? -16.703 5.133 -0.724 1 97.62 84 LYS A CA 1
ATOM 607 C C . LYS A 1 84 ? -15.711 5.871 0.167 1 97.62 84 LYS A C 1
ATOM 609 O O . LYS A 1 84 ? -15.648 7.102 0.15 1 97.62 84 LYS A O 1
ATOM 614 N N . ASP A 1 85 ? -14.977 5.176 0.929 1 97.44 85 ASP A N 1
ATOM 615 C CA . ASP A 1 85 ? -14 5.777 1.835 1 97.44 85 ASP A CA 1
ATOM 616 C C . ASP A 1 85 ? -12.898 6.492 1.06 1 97.44 85 ASP A C 1
ATOM 618 O O . ASP A 1 85 ? -12.422 7.551 1.479 1 97.44 85 ASP A O 1
ATOM 622 N N . LEU A 1 86 ? -12.477 5.926 -0.037 1 98.56 86 LEU A N 1
ATOM 623 C CA . LEU A 1 86 ? -11.422 6.535 -0.843 1 98.56 86 LEU A CA 1
ATOM 624 C C . LEU A 1 86 ? -11.922 7.805 -1.521 1 98.56 86 LEU A C 1
ATOM 626 O O . LEU A 1 86 ? -11.164 8.758 -1.712 1 98.56 86 LEU A O 1
ATOM 630 N N . LEU A 1 87 ? -13.172 7.797 -1.855 1 98.38 87 LEU A N 1
ATOM 631 C CA . LEU A 1 87 ? -13.758 9.016 -2.404 1 98.38 87 LEU A CA 1
ATOM 632 C C . LEU A 1 87 ? -13.781 10.125 -1.356 1 98.38 87 LEU A C 1
ATOM 634 O O . LEU A 1 87 ? -13.531 11.289 -1.674 1 98.38 87 LEU A O 1
ATOM 638 N N . LEU A 1 88 ? -14.117 9.781 -0.135 1 97.5 88 LEU A N 1
ATOM 639 C CA . LEU A 1 88 ? -14.039 10.75 0.95 1 97.5 88 LEU A CA 1
ATOM 640 C C . LEU A 1 88 ? -12.617 11.258 1.127 1 97.5 88 LEU A C 1
ATOM 642 O O . LEU A 1 88 ? -12.391 12.453 1.34 1 97.5 88 LEU A O 1
ATOM 646 N N . CYS A 1 89 ? -11.75 10.312 1.052 1 97.94 89 CYS A N 1
ATOM 647 C CA . CYS A 1 89 ? -10.336 10.648 1.147 1 97.94 89 CYS A CA 1
ATOM 648 C C . CYS A 1 89 ? -9.938 11.633 0.05 1 97.94 89 CYS A C 1
ATOM 650 O O . CYS A 1 89 ? -9.32 12.664 0.325 1 97.94 89 CYS A O 1
ATOM 652 N N . LYS A 1 90 ? -10.258 11.336 -1.152 1 98.25 90 LYS A N 1
ATOM 653 C CA . LYS A 1 90 ? -9.961 12.203 -2.285 1 98.25 90 LYS A CA 1
ATOM 654 C C . LYS A 1 90 ? -10.578 13.586 -2.094 1 98.25 90 LYS A C 1
ATOM 656 O O . LYS A 1 90 ? -9.938 14.602 -2.375 1 98.25 90 LYS A O 1
ATOM 661 N N . GLY A 1 91 ? -11.75 13.594 -1.64 1 97.88 91 GLY A N 1
ATOM 662 C CA . GLY A 1 91 ? -12.391 14.867 -1.354 1 97.88 91 GLY A CA 1
ATOM 663 C C . GLY A 1 91 ? -11.648 15.695 -0.324 1 97.88 91 GLY A C 1
ATOM 664 O O . GLY A 1 91 ? -11.57 16.922 -0.447 1 97.88 91 GLY A O 1
ATOM 665 N N . ALA A 1 92 ? -11.148 15.047 0.691 1 97.12 92 ALA A N 1
ATOM 666 C CA . ALA A 1 92 ? -10.375 15.742 1.723 1 97.12 92 ALA A CA 1
ATOM 667 C C . ALA A 1 92 ? -9.094 16.344 1.146 1 97.12 92 ALA A C 1
ATOM 669 O O . ALA A 1 92 ? -8.711 17.453 1.497 1 97.12 92 ALA A O 1
ATOM 670 N N . PHE A 1 93 ? -8.453 15.625 0.262 1 97.94 93 PHE A N 1
ATOM 671 C CA . PHE A 1 93 ? -7.27 16.156 -0.409 1 97.94 93 PHE A CA 1
ATOM 672 C C . PHE A 1 93 ? -7.633 17.375 -1.247 1 97.94 93 PHE A C 1
ATOM 674 O O . PHE A 1 93 ? -6.953 18.406 -1.181 1 97.94 93 PHE A O 1
ATOM 681 N N . GLU A 1 94 ? -8.648 17.25 -2.012 1 97.81 94 GLU A N 1
ATOM 682 C CA . GLU A 1 94 ? -9.078 18.344 -2.887 1 97.81 94 GLU A CA 1
ATOM 683 C C . GLU A 1 94 ? -9.422 19.594 -2.084 1 97.81 94 GLU A C 1
ATOM 685 O O . GLU A 1 94 ? -9.086 20.703 -2.492 1 97.81 94 GLU A O 1
ATOM 690 N N . ALA A 1 95 ? -10.055 19.375 -0.964 1 97 95 ALA A N 1
ATOM 691 C CA . ALA A 1 95 ? -10.422 20.484 -0.099 1 97 95 ALA A CA 1
ATOM 692 C C . ALA A 1 95 ? -9.18 21.219 0.41 1 97 95 ALA A C 1
ATOM 694 O O . ALA A 1 95 ? -9.242 22.406 0.745 1 97 95 ALA A O 1
ATOM 695 N N . GLN A 1 96 ? -8.078 20.562 0.493 1 96.88 96 GLN A N 1
ATOM 696 C CA . GLN A 1 96 ? -6.816 21.141 0.95 1 96.88 96 GLN A CA 1
ATOM 697 C C . GLN A 1 96 ? -5.945 21.562 -0.229 1 96.88 96 GLN A C 1
ATOM 699 O O . GLN A 1 96 ? -4.789 21.938 -0.047 1 96.88 96 GLN A O 1
ATOM 704 N N . SER A 1 97 ? -6.449 21.438 -1.485 1 98 97 SER A N 1
ATOM 705 C CA . SER A 1 97 ? -5.719 21.734 -2.713 1 98 97 SER A CA 1
ATOM 706 C C . SER A 1 97 ? -4.422 20.938 -2.791 1 98 97 SER A C 1
ATOM 708 O O . SER A 1 97 ? -3.375 21.469 -3.146 1 98 97 SER A O 1
ATOM 710 N N . LEU A 1 98 ? -4.492 19.688 -2.395 1 97.75 98 LEU A N 1
ATOM 711 C CA . LEU A 1 98 ? -3.352 18.781 -2.434 1 97.75 98 LEU A CA 1
ATOM 712 C C . LEU A 1 98 ? -3.574 17.672 -3.453 1 97.75 98 LEU A C 1
ATOM 714 O O . LEU A 1 98 ? -4.703 17.203 -3.633 1 97.75 98 LEU A O 1
ATOM 718 N N . LYS A 1 99 ? -2.516 17.266 -4.066 1 98.12 99 LYS A N 1
ATOM 719 C CA . LYS A 1 99 ? -2.555 16.094 -4.922 1 98.12 99 LYS A CA 1
ATOM 720 C C . LYS A 1 99 ? -2.498 14.805 -4.09 1 98.12 99 LYS A C 1
ATOM 722 O O . LYS A 1 99 ? -1.973 14.805 -2.975 1 98.12 99 LYS A O 1
ATOM 727 N N . CYS A 1 100 ? -3.045 13.734 -4.617 1 98.56 100 CYS A N 1
ATOM 728 C CA . CYS A 1 100 ? -3.086 12.469 -3.893 1 98.56 100 CYS A CA 1
ATOM 729 C C . CYS A 1 100 ? -2.918 11.289 -4.84 1 98.56 100 CYS A C 1
ATOM 731 O O . CYS A 1 100 ? -3.84 10.492 -5.012 1 98.56 100 CYS A O 1
ATOM 733 N N . PRO A 1 101 ? -1.721 11.164 -5.41 1 98.88 101 PRO A N 1
ATOM 734 C CA . PRO A 1 101 ? -1.51 10.148 -6.441 1 98.88 101 PRO A CA 1
ATOM 735 C C . PRO A 1 101 ? -1.791 8.734 -5.938 1 98.88 101 PRO A C 1
ATOM 737 O O . PRO A 1 101 ? -2.262 7.883 -6.699 1 98.88 101 PRO A O 1
ATOM 740 N N . VAL A 1 102 ? -1.499 8.406 -4.676 1 98.94 102 VAL A N 1
ATOM 741 C CA . VAL A 1 102 ? -1.749 7.066 -4.152 1 98.94 102 VAL A CA 1
ATOM 742 C C . VAL A 1 102 ? -3.254 6.816 -4.07 1 98.94 102 VAL A C 1
ATOM 744 O O . VAL A 1 102 ? -3.746 5.797 -4.559 1 98.94 102 VAL A O 1
ATOM 747 N N . THR A 1 103 ? -3.951 7.77 -3.506 1 98.94 103 THR A N 1
ATOM 748 C CA . THR A 1 103 ? -5.406 7.676 -3.41 1 98.94 103 THR A CA 1
ATOM 749 C C . THR A 1 103 ? -6.027 7.492 -4.793 1 98.94 103 THR A C 1
ATOM 751 O O . THR A 1 103 ? -6.887 6.629 -4.98 1 98.94 103 THR A O 1
ATOM 754 N N . ASP A 1 104 ? -5.574 8.273 -5.711 1 98.94 104 ASP A N 1
ATOM 755 C CA . ASP A 1 104 ? -6.109 8.18 -7.066 1 98.94 104 ASP A CA 1
ATOM 756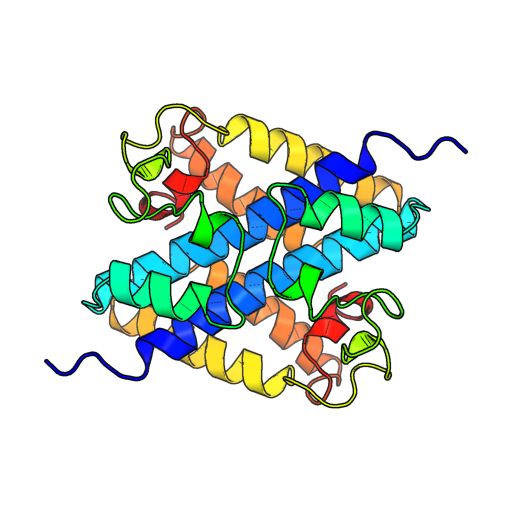 C C . ASP A 1 104 ? -5.871 6.793 -7.656 1 98.94 104 ASP A C 1
ATOM 758 O O . ASP A 1 104 ? -6.758 6.223 -8.297 1 98.94 104 ASP A O 1
ATOM 762 N N . ALA A 1 105 ? -4.711 6.246 -7.484 1 98.88 105 ALA A N 1
ATOM 763 C CA . ALA A 1 105 ? -4.363 4.953 -8.062 1 98.88 105 ALA A CA 1
ATOM 764 C C . ALA A 1 105 ? -5.188 3.83 -7.438 1 98.88 105 ALA A C 1
ATOM 766 O O . ALA A 1 105 ? -5.758 3 -8.148 1 98.88 105 ALA A O 1
ATOM 767 N N . VAL A 1 106 ? -5.273 3.803 -6.102 1 98.88 106 VAL A N 1
ATOM 768 C CA . VAL A 1 106 ? -5.969 2.693 -5.453 1 98.88 106 VAL A CA 1
ATOM 769 C C . VAL A 1 106 ? -7.469 2.812 -5.699 1 98.88 106 VAL A C 1
ATOM 771 O O . VAL A 1 106 ? -8.164 1.804 -5.852 1 98.88 106 VAL A O 1
ATOM 774 N N . LEU A 1 107 ? -7.941 4.07 -5.742 1 98.94 107 LEU A N 1
ATOM 775 C CA . LEU A 1 107 ? -9.336 4.289 -6.094 1 98.94 107 LEU A CA 1
ATOM 776 C C . LEU A 1 107 ? -9.633 3.758 -7.492 1 98.94 107 LEU A C 1
ATOM 778 O O . LEU A 1 107 ? -10.633 3.064 -7.699 1 98.94 107 LEU A O 1
ATOM 782 N N . THR A 1 108 ? -8.812 4.082 -8.406 1 98.81 108 THR A N 1
ATOM 783 C CA . THR A 1 108 ? -8.992 3.621 -9.781 1 98.81 108 THR A CA 1
ATOM 784 C C . THR A 1 108 ? -9.031 2.098 -9.844 1 98.81 108 THR A C 1
ATOM 786 O O . THR A 1 108 ? -9.867 1.519 -10.539 1 98.81 108 THR A O 1
ATOM 789 N N . MET A 1 109 ? -8.18 1.425 -9.156 1 98.88 109 MET A N 1
ATOM 790 C CA . MET A 1 109 ? -8.086 -0.032 -9.172 1 98.88 109 MET A CA 1
ATOM 791 C C . MET A 1 109 ? -9.336 -0.664 -8.57 1 98.88 109 MET A C 1
ATOM 793 O O . MET A 1 109 ? -9.938 -1.563 -9.164 1 98.88 109 MET A O 1
ATOM 797 N N . PHE A 1 110 ? -9.75 -0.18 -7.43 1 98.88 110 PHE A N 1
ATOM 798 C CA . PHE A 1 110 ? -10.938 -0.762 -6.812 1 98.88 110 PHE A CA 1
ATOM 799 C C . PHE A 1 110 ? -12.188 -0.421 -7.613 1 98.88 110 PHE A C 1
ATOM 801 O O . PHE A 1 110 ? -13.117 -1.221 -7.684 1 98.88 110 PHE A O 1
ATOM 808 N N . ARG A 1 111 ? -12.219 0.75 -8.258 1 98.62 111 ARG A N 1
ATOM 809 C CA . ARG A 1 111 ? -13.336 1.062 -9.148 1 98.62 111 ARG A CA 1
ATOM 810 C C . ARG A 1 111 ? -13.398 0.083 -10.312 1 98.62 111 ARG A C 1
ATOM 812 O O . ARG A 1 111 ? -14.484 -0.317 -10.742 1 98.62 111 ARG A O 1
ATOM 819 N N . ARG A 1 112 ? -12.273 -0.21 -10.82 1 98.19 112 ARG A N 1
ATOM 820 C CA . ARG A 1 112 ? -12.234 -1.189 -11.906 1 98.19 112 ARG A CA 1
ATOM 821 C C . ARG A 1 112 ? -12.805 -2.531 -11.445 1 98.19 112 ARG A C 1
ATOM 823 O O . ARG A 1 112 ? -13.562 -3.17 -12.172 1 98.19 112 ARG A O 1
ATOM 830 N N . VAL A 1 113 ? -12.398 -2.988 -10.25 1 98.56 113 VAL A N 1
ATOM 831 C CA . VAL A 1 113 ? -12.93 -4.223 -9.68 1 98.56 113 VAL A CA 1
ATOM 832 C C . VAL A 1 113 ? -14.445 -4.125 -9.539 1 98.56 113 VAL A C 1
ATOM 834 O O . VAL A 1 113 ? -15.164 -5.066 -9.859 1 98.56 113 VAL A O 1
ATOM 837 N N . SER A 1 114 ? -14.906 -3.021 -9.078 1 98.06 114 SER A N 1
ATOM 838 C CA . SER A 1 114 ? -16.344 -2.762 -8.938 1 98.06 114 SER A CA 1
ATOM 839 C C . SER A 1 114 ? -17.047 -2.844 -10.281 1 98.06 114 SER A C 1
ATOM 841 O O . SER A 1 114 ? -18.094 -3.486 -10.398 1 98.06 114 SER A O 1
ATOM 843 N N . ASP A 1 115 ? -16.453 -2.236 -11.258 1 96.88 115 ASP A N 1
ATOM 844 C CA . ASP A 1 115 ? -17.047 -2.143 -12.586 1 96.88 115 ASP A CA 1
ATOM 845 C C . ASP A 1 115 ? -17.141 -3.518 -13.242 1 96.88 115 ASP A C 1
ATOM 847 O O . ASP A 1 115 ? -18 -3.74 -14.109 1 96.88 115 ASP A O 1
ATOM 851 N N . LYS A 1 116 ? -16.359 -4.434 -12.805 1 97.75 116 LYS A N 1
ATOM 852 C CA . LYS A 1 116 ? -16.375 -5.797 -13.328 1 97.75 116 LYS A CA 1
ATOM 853 C C . LYS A 1 116 ? -17.453 -6.637 -12.648 1 97.75 116 LYS A C 1
ATOM 855 O O . LYS A 1 116 ? -17.562 -7.836 -12.906 1 97.75 116 LYS A O 1
ATOM 860 N N . GLY A 1 117 ? -18.203 -6.051 -11.711 1 97.81 117 GLY A N 1
ATOM 861 C CA . GLY A 1 117 ? -19.344 -6.711 -11.117 1 97.81 117 GLY A CA 1
ATOM 862 C C . GLY A 1 117 ? -19.047 -7.32 -9.758 1 97.81 117 GLY A C 1
ATOM 863 O O . GLY A 1 117 ? -19.812 -8.133 -9.25 1 97.81 117 GLY A O 1
ATOM 864 N N . HIS A 1 118 ? -17.906 -6.879 -9.141 1 98.44 118 HIS A N 1
ATOM 865 C CA . HIS A 1 118 ? -17.469 -7.508 -7.902 1 98.44 118 HIS A CA 1
ATOM 866 C C . HIS A 1 118 ? -17.594 -6.547 -6.723 1 98.44 118 HIS A C 1
ATOM 868 O O . HIS A 1 118 ? -16.859 -6.664 -5.742 1 98.44 118 HIS A O 1
ATOM 874 N N . ARG A 1 119 ? -18.469 -5.574 -6.82 1 98 119 ARG A N 1
ATOM 875 C CA . ARG A 1 119 ? -18.562 -4.469 -5.871 1 98 119 ARG A CA 1
ATOM 876 C C . ARG A 1 119 ? -18.984 -4.969 -4.496 1 98 119 ARG A C 1
ATOM 878 O O . ARG A 1 119 ? -18.656 -4.359 -3.477 1 98 119 ARG A O 1
ATOM 885 N N . HIS A 1 120 ? -19.625 -6.152 -4.352 1 98.31 120 HIS A N 1
ATOM 886 C CA . HIS A 1 120 ? -20.156 -6.641 -3.08 1 98.31 120 HIS A CA 1
ATOM 887 C C . HIS A 1 120 ? -19.141 -7.551 -2.389 1 98.31 120 HIS A C 1
ATOM 889 O O . HIS A 1 120 ? -19.312 -7.902 -1.22 1 98.31 120 HIS A O 1
ATOM 895 N N . LEU A 1 121 ? -18.141 -7.941 -3.094 1 98.81 121 LEU A N 1
ATOM 896 C CA . LEU A 1 121 ? -17.125 -8.828 -2.525 1 98.81 121 LEU A CA 1
ATOM 897 C C . LEU A 1 121 ? -16.172 -8.055 -1.62 1 98.81 121 LEU A C 1
ATOM 899 O O . LEU A 1 121 ? -16.078 -6.828 -1.713 1 98.81 121 LEU A O 1
ATOM 903 N N . ASP A 1 122 ? -15.531 -8.805 -0.707 1 98.88 122 ASP A N 1
ATOM 904 C CA . ASP A 1 122 ? -14.469 -8.266 0.138 1 98.88 122 ASP A CA 1
ATOM 905 C C . ASP A 1 122 ? -13.32 -7.711 -0.705 1 98.88 122 ASP A C 1
ATOM 907 O O . ASP A 1 122 ? -13 -8.266 -1.758 1 98.88 122 ASP A O 1
ATOM 911 N N . ILE A 1 123 ? -12.648 -6.734 -0.199 1 98.94 123 ILE A N 1
ATOM 912 C CA . ILE A 1 123 ? -11.578 -6.043 -0.913 1 98.94 123 ILE A CA 1
ATOM 913 C C . ILE A 1 123 ? -10.453 -7.027 -1.234 1 98.94 123 ILE A C 1
ATOM 915 O O . ILE A 1 123 ? -9.711 -6.836 -2.201 1 98.94 123 ILE A O 1
ATOM 919 N N . GLY A 1 124 ? -10.297 -8.062 -0.528 1 98.88 124 GLY A N 1
ATOM 920 C CA . GLY A 1 124 ? -9.289 -9.07 -0.834 1 98.88 124 GLY A CA 1
ATOM 921 C C . GLY A 1 124 ? -9.5 -9.727 -2.186 1 98.88 124 GLY A C 1
ATOM 922 O O . GLY A 1 124 ? -8.578 -10.344 -2.73 1 98.88 124 GLY A O 1
ATOM 923 N N . CYS A 1 125 ? -10.68 -9.555 -2.811 1 98.88 125 CYS A N 1
ATOM 924 C CA . CYS A 1 125 ? -10.953 -10.156 -4.109 1 98.88 125 CYS A CA 1
ATOM 925 C C . CYS A 1 125 ? -10.078 -9.531 -5.195 1 98.88 125 CYS A C 1
ATOM 927 O O . CYS A 1 125 ? -9.969 -10.07 -6.297 1 98.88 125 CYS A O 1
ATOM 929 N N . ALA A 1 126 ? -9.398 -8.453 -4.844 1 98.75 126 ALA A N 1
ATOM 930 C CA . ALA A 1 126 ? -8.422 -7.852 -5.746 1 98.75 126 ALA A CA 1
ATOM 931 C C . ALA A 1 126 ? -7.359 -8.875 -6.156 1 98.75 126 ALA A C 1
ATOM 933 O O . ALA A 1 126 ? -6.758 -8.75 -7.223 1 98.75 126 ALA A O 1
ATOM 934 N N . PHE A 1 127 ? -7.141 -9.875 -5.328 1 98.75 127 PHE A N 1
ATOM 935 C CA . PHE A 1 127 ? -6.25 -10.984 -5.637 1 98.75 127 PHE A CA 1
ATOM 936 C C . PHE A 1 127 ? -6.625 -11.633 -6.965 1 98.75 127 PHE A C 1
ATOM 938 O O . PHE A 1 127 ? -5.754 -12.031 -7.738 1 98.75 127 PHE A O 1
ATOM 945 N N . LEU A 1 128 ? -7.859 -11.68 -7.273 1 98 128 LEU A N 1
ATOM 946 C CA . LEU A 1 128 ? -8.367 -12.359 -8.461 1 98 128 LEU A CA 1
ATOM 947 C C . LEU A 1 128 ? -8.695 -11.359 -9.562 1 98 128 LEU A C 1
ATOM 949 O O . LEU A 1 128 ? -8.531 -11.656 -10.75 1 98 128 LEU A O 1
ATOM 953 N N . TYR A 1 129 ? -9.086 -10.125 -9.156 1 98.25 129 TYR A N 1
ATOM 954 C CA . TYR A 1 129 ? -9.836 -9.352 -10.141 1 98.25 129 TYR A CA 1
ATOM 955 C C . TYR A 1 129 ? -9.148 -8.023 -10.43 1 98.25 129 TYR A C 1
ATOM 957 O O . TYR A 1 129 ? -9.609 -7.254 -11.281 1 98.25 129 TYR A O 1
ATOM 965 N N . ASN A 1 130 ? -8.039 -7.738 -9.609 1 96.75 130 ASN A N 1
ATOM 966 C CA . ASN A 1 130 ? -7.281 -6.543 -9.953 1 96.75 130 ASN A CA 1
ATOM 967 C C . ASN A 1 130 ? -6.289 -6.812 -11.086 1 96.75 130 ASN A C 1
ATOM 969 O O . ASN A 1 130 ? -5.086 -6.918 -10.852 1 96.75 130 ASN A O 1
ATOM 973 N N . THR A 1 131 ? -6.594 -7.352 -12.25 1 86.38 131 THR A N 1
ATOM 974 C CA . THR A 1 131 ? -5.773 -7.688 -13.414 1 86.38 131 THR A CA 1
ATOM 975 C C . THR A 1 131 ? -6.391 -7.121 -14.688 1 86.38 131 THR A C 1
ATOM 977 O O . THR A 1 131 ? -7.602 -6.902 -14.758 1 86.38 131 THR A O 1
ATOM 980 N N . MET B 1 1 ? 12.609 -27.688 -9.375 1 32.5 1 MET B N 1
ATOM 981 C CA . MET B 1 1 ? 12.352 -26.312 -9.797 1 32.5 1 MET B CA 1
ATOM 982 C C . MET B 1 1 ? 12.562 -25.344 -8.648 1 32.5 1 MET B C 1
ATOM 984 O O . MET B 1 1 ? 11.852 -25.391 -7.648 1 32.5 1 MET B O 1
ATOM 988 N N . ARG B 1 2 ? 13.805 -24.984 -8.305 1 39 2 ARG B N 1
ATOM 989 C CA . ARG B 1 2 ? 14.383 -24.375 -7.109 1 39 2 ARG B CA 1
ATOM 990 C C . ARG B 1 2 ? 13.594 -23.141 -6.691 1 39 2 ARG B C 1
ATOM 992 O O . ARG B 1 2 ? 13.055 -22.422 -7.535 1 39 2 ARG B O 1
ATOM 999 N N . GLN B 1 3 ? 12.82 -23.016 -5.652 1 47.38 3 GLN B N 1
ATOM 1000 C CA . GLN B 1 3 ? 12.172 -21.875 -5 1 47.38 3 GLN B CA 1
ATOM 1001 C C . GLN B 1 3 ? 12.891 -20.578 -5.32 1 47.38 3 GLN B C 1
ATOM 1003 O O . GLN B 1 3 ? 14.078 -20.422 -5.016 1 47.38 3 GLN B O 1
ATOM 1008 N N . CYS B 1 4 ? 12.719 -19.969 -6.531 1 55.34 4 CYS B N 1
ATOM 1009 C CA . CYS B 1 4 ? 13.484 -18.859 -7.078 1 55.34 4 CYS B CA 1
ATOM 1010 C C . CYS B 1 4 ? 13.711 -17.781 -6.023 1 55.34 4 CYS B C 1
ATOM 1012 O O . CYS B 1 4 ? 12.758 -17.219 -5.496 1 55.34 4 CYS B O 1
ATOM 1014 N N . PRO B 1 5 ? 14.844 -17.844 -5.273 1 59.28 5 PRO B N 1
ATOM 1015 C CA . PRO B 1 5 ? 15.359 -16.922 -4.262 1 59.28 5 PRO B CA 1
ATOM 1016 C C . PRO B 1 5 ? 14.953 -15.477 -4.527 1 59.28 5 PRO B C 1
ATOM 1018 O O . PRO B 1 5 ? 14.766 -14.703 -3.586 1 59.28 5 PRO B O 1
ATOM 1021 N N . VAL B 1 6 ? 14.453 -15.266 -5.824 1 75.38 6 VAL B N 1
ATOM 1022 C CA . VAL B 1 6 ? 14.25 -13.859 -6.168 1 75.38 6 VAL B CA 1
ATOM 1023 C C . VAL B 1 6 ? 12.812 -13.453 -5.867 1 75.38 6 VAL B C 1
ATOM 1025 O O . VAL B 1 6 ? 12.531 -12.281 -5.609 1 75.38 6 VAL B O 1
ATOM 1028 N N . ALA B 1 7 ? 11.984 -14.477 -5.52 1 90.5 7 ALA B N 1
ATOM 1029 C CA . ALA B 1 7 ? 10.57 -14.164 -5.391 1 90.5 7 ALA B CA 1
ATOM 1030 C C . ALA B 1 7 ? 10.273 -13.5 -4.047 1 90.5 7 ALA B C 1
ATOM 1032 O O . ALA B 1 7 ? 9.516 -12.531 -3.977 1 90.5 7 ALA B O 1
ATOM 1033 N N . PHE B 1 8 ? 10.922 -13.984 -3.031 1 95.06 8 PHE B N 1
ATOM 1034 C CA . PHE B 1 8 ? 10.562 -13.516 -1.698 1 95.06 8 PHE B CA 1
ATOM 1035 C C . PHE B 1 8 ? 10.93 -12.047 -1.525 1 95.06 8 PHE B C 1
ATOM 1037 O O . PHE B 1 8 ? 10.078 -11.227 -1.166 1 95.06 8 PHE B O 1
ATOM 1044 N N . PRO B 1 9 ? 12.156 -11.711 -1.991 1 95.69 9 PRO B N 1
ATOM 1045 C CA . PRO B 1 9 ? 12.508 -10.305 -1.797 1 95.69 9 PRO B CA 1
ATOM 1046 C C . PRO B 1 9 ? 11.664 -9.359 -2.654 1 95.69 9 PRO B C 1
ATOM 1048 O O . PRO B 1 9 ? 11.273 -8.289 -2.193 1 95.69 9 PRO B O 1
ATOM 1051 N N . VAL B 1 10 ? 11.344 -9.719 -3.828 1 96.81 10 VAL B N 1
ATOM 1052 C CA . VAL B 1 10 ? 10.633 -8.812 -4.723 1 96.81 10 VAL B CA 1
ATOM 1053 C C . VAL B 1 10 ? 9.172 -8.703 -4.281 1 96.81 10 VAL B C 1
ATOM 1055 O O . VAL B 1 10 ? 8.578 -7.621 -4.352 1 96.81 10 VAL B O 1
ATOM 1058 N N . CYS B 1 11 ? 8.594 -9.828 -3.836 1 98.25 11 CYS B N 1
ATOM 1059 C CA . CYS B 1 11 ? 7.242 -9.781 -3.299 1 98.25 11 CYS B CA 1
ATOM 1060 C C . CYS B 1 11 ? 7.188 -8.93 -2.035 1 98.25 11 CYS B C 1
ATOM 1062 O O . CYS B 1 11 ? 6.309 -8.078 -1.893 1 98.25 11 CYS B O 1
ATOM 1064 N N . ASN B 1 12 ? 8.141 -9.156 -1.162 1 98.56 12 ASN B N 1
ATOM 1065 C CA . ASN B 1 12 ? 8.203 -8.367 0.066 1 98.56 12 ASN B CA 1
ATOM 1066 C C . ASN B 1 12 ? 8.328 -6.875 -0.23 1 98.56 12 ASN B C 1
ATOM 1068 O O . ASN B 1 12 ? 7.625 -6.059 0.367 1 98.56 12 ASN B O 1
ATOM 1072 N N . ASN B 1 13 ? 9.18 -6.516 -1.154 1 98.62 13 ASN B N 1
ATOM 1073 C CA . ASN B 1 13 ? 9.461 -5.105 -1.404 1 98.62 13 ASN B CA 1
ATOM 1074 C C . ASN B 1 13 ? 8.328 -4.441 -2.189 1 98.62 13 ASN B C 1
ATOM 1076 O O . ASN B 1 13 ? 8.102 -3.238 -2.062 1 98.62 13 ASN B O 1
ATOM 1080 N N . LEU B 1 14 ? 7.598 -5.258 -2.961 1 98.88 14 LEU B N 1
ATOM 1081 C CA . LEU B 1 14 ? 6.383 -4.719 -3.568 1 98.88 14 LEU B CA 1
ATOM 1082 C C . LEU B 1 14 ? 5.383 -4.297 -2.498 1 98.88 14 LEU B C 1
ATOM 1084 O O . LEU B 1 14 ? 4.82 -3.201 -2.568 1 98.88 14 LEU B O 1
ATOM 1088 N N . ILE B 1 15 ? 5.164 -5.121 -1.505 1 98.94 15 ILE B N 1
ATOM 1089 C CA . ILE B 1 15 ? 4.234 -4.809 -0.424 1 98.94 15 ILE B CA 1
ATOM 1090 C C . ILE B 1 15 ? 4.75 -3.611 0.37 1 98.94 15 ILE B C 1
ATOM 1092 O O . ILE B 1 15 ? 3.986 -2.701 0.7 1 98.94 15 ILE B O 1
ATOM 1096 N N . LEU B 1 16 ? 6.055 -3.572 0.635 1 98.94 16 LEU B N 1
ATOM 1097 C CA . LEU B 1 16 ? 6.664 -2.451 1.342 1 98.94 16 LEU B CA 1
ATOM 1098 C C . LEU B 1 16 ? 6.441 -1.146 0.583 1 98.94 16 LEU B C 1
ATOM 1100 O O . LEU B 1 16 ? 6.062 -0.134 1.177 1 98.94 16 LEU B O 1
ATOM 1104 N N . ALA B 1 17 ? 6.664 -1.147 -0.722 1 98.94 17 ALA B N 1
ATOM 1105 C CA . ALA B 1 17 ? 6.504 0.049 -1.543 1 98.94 17 ALA B CA 1
ATOM 1106 C C . ALA B 1 17 ? 5.07 0.571 -1.479 1 98.94 17 ALA B C 1
ATOM 1108 O O . ALA B 1 17 ? 4.848 1.76 -1.235 1 98.94 17 ALA B O 1
ATOM 1109 N N . ALA B 1 18 ? 4.133 -0.332 -1.654 1 98.94 18 ALA B N 1
ATOM 1110 C CA . ALA B 1 18 ? 2.725 0.056 -1.65 1 98.94 18 ALA B CA 1
ATOM 1111 C C . ALA B 1 18 ? 2.311 0.604 -0.287 1 98.94 18 ALA B C 1
ATOM 1113 O O . ALA B 1 18 ? 1.679 1.66 -0.201 1 98.94 18 ALA B O 1
ATOM 1114 N N . SER B 1 19 ? 2.68 -0.076 0.783 1 98.94 19 SER B N 1
ATOM 1115 C CA . SER B 1 19 ? 2.275 0.354 2.117 1 98.94 19 SER B CA 1
ATOM 1116 C C . SER B 1 19 ? 2.977 1.647 2.518 1 98.94 19 SER B C 1
ATOM 1118 O O . SER B 1 19 ? 2.367 2.525 3.133 1 98.94 19 SER B O 1
ATOM 1120 N N . MET B 1 20 ? 4.266 1.851 2.125 1 98.94 20 MET B N 1
ATOM 1121 C CA . MET B 1 20 ? 5 3.076 2.426 1 98.94 20 MET B CA 1
ATOM 1122 C C . MET B 1 20 ? 4.344 4.281 1.757 1 98.94 20 MET B C 1
ATOM 1124 O O . MET B 1 20 ? 4.145 5.316 2.395 1 98.94 20 MET B O 1
ATOM 1128 N N . LEU B 1 21 ? 4.02 4.109 0.528 1 98.94 21 LEU B N 1
ATOM 1129 C CA . LEU B 1 21 ? 3.35 5.195 -0.176 1 98.94 21 LEU B CA 1
ATOM 1130 C C . LEU B 1 21 ? 1.992 5.492 0.453 1 98.94 21 LEU B C 1
ATOM 1132 O O . LEU B 1 21 ? 1.609 6.656 0.589 1 98.94 21 LEU B O 1
ATOM 1136 N N . GLY B 1 22 ? 1.244 4.438 0.848 1 98.94 22 GLY B N 1
ATOM 1137 C CA . GLY B 1 22 ? -0.02 4.625 1.541 1 98.94 22 GLY B CA 1
ATOM 1138 C C . GLY B 1 22 ? 0.124 5.391 2.844 1 98.94 22 GLY B C 1
ATOM 1139 O O . GLY B 1 22 ? -0.624 6.336 3.1 1 98.94 22 GLY B O 1
ATOM 1140 N N . VAL B 1 23 ? 1.066 4.992 3.656 1 98.94 23 VAL B N 1
ATOM 1141 C CA . VAL B 1 23 ? 1.308 5.668 4.93 1 98.94 23 VAL B CA 1
ATOM 1142 C C . VAL B 1 23 ? 1.717 7.117 4.676 1 98.94 23 VAL B C 1
ATOM 1144 O O . VAL B 1 23 ? 1.19 8.039 5.309 1 98.94 23 VAL B O 1
ATOM 1147 N N . ALA B 1 24 ? 2.627 7.328 3.764 1 98.94 24 ALA B N 1
ATOM 1148 C CA . ALA B 1 24 ? 3.123 8.672 3.471 1 98.94 24 ALA B CA 1
ATOM 1149 C C . ALA B 1 24 ? 1.978 9.609 3.102 1 98.94 24 ALA B C 1
ATOM 1151 O O . ALA B 1 24 ? 1.86 10.703 3.658 1 98.94 24 ALA B O 1
ATOM 1152 N N . GLU B 1 25 ? 1.179 9.156 2.207 1 98.88 25 GLU B N 1
ATOM 1153 C CA . GLU B 1 25 ? 0.108 10.031 1.743 1 98.88 25 GLU B CA 1
ATOM 1154 C C . GLU B 1 25 ? -0.95 10.227 2.824 1 98.88 25 GLU B C 1
ATOM 1156 O O . GLU B 1 25 ? -1.473 11.336 2.994 1 98.88 25 GLU B O 1
ATOM 1161 N N . ALA B 1 26 ? -1.293 9.188 3.553 1 98.75 26 ALA B N 1
ATOM 1162 C CA . ALA B 1 26 ? -2.246 9.312 4.652 1 98.75 26 ALA B CA 1
ATOM 1163 C C . ALA B 1 26 ? -1.76 10.328 5.688 1 98.75 26 ALA B C 1
ATOM 1165 O O . ALA B 1 26 ? -2.543 11.141 6.188 1 98.75 26 ALA B O 1
ATOM 1166 N N . PHE B 1 27 ? -0.527 10.312 5.973 1 98.69 27 PHE B N 1
ATOM 1167 C CA . PHE B 1 27 ? 0.012 11.211 6.996 1 98.69 27 PHE B CA 1
ATOM 1168 C C . PHE B 1 27 ? 0.138 12.625 6.461 1 98.69 27 PHE B C 1
ATOM 1170 O O . PHE B 1 27 ? -0.007 13.594 7.211 1 98.69 27 PHE B O 1
ATOM 1177 N N . ARG B 1 28 ? 0.424 12.773 5.176 1 98.31 28 ARG B N 1
ATOM 1178 C CA . ARG B 1 28 ? 0.358 14.102 4.578 1 98.31 28 ARG B CA 1
ATOM 1179 C C . ARG B 1 28 ? -1.039 14.695 4.719 1 98.31 28 ARG B C 1
ATOM 1181 O O . ARG B 1 28 ? -1.188 15.875 5.031 1 98.31 28 ARG B O 1
ATOM 1188 N N . LEU B 1 29 ? -2.021 13.875 4.477 1 98.19 29 LEU B N 1
ATOM 1189 C CA . LEU B 1 29 ? -3.395 14.336 4.645 1 98.19 29 LEU B CA 1
ATOM 1190 C C . LEU B 1 29 ? -3.66 14.727 6.094 1 98.19 29 LEU B C 1
ATOM 1192 O O . LEU B 1 29 ? -4.227 15.789 6.363 1 98.19 29 LEU B O 1
ATOM 1196 N N . GLY B 1 30 ? -3.287 13.773 7.012 1 97.62 30 GLY B N 1
ATOM 1197 C CA . GLY B 1 30 ? -3.447 14.094 8.422 1 97.62 30 GLY B CA 1
ATOM 1198 C C . GLY B 1 30 ? -2.822 15.422 8.805 1 97.62 30 GLY B C 1
ATOM 1199 O O . GLY B 1 30 ? -3.443 16.234 9.492 1 97.62 30 GLY B O 1
ATOM 1200 N N . GLU B 1 31 ? -1.636 15.625 8.328 1 97.5 31 GLU B N 1
ATOM 1201 C CA . GLU B 1 31 ? -0.934 16.875 8.594 1 97.5 31 GLU B CA 1
ATOM 1202 C C . GLU B 1 31 ? -1.715 18.078 8.055 1 97.5 31 GLU B C 1
ATOM 1204 O O . GLU B 1 31 ? -1.884 19.078 8.758 1 97.5 31 GLU B O 1
ATOM 1209 N N . ALA B 1 32 ? -2.172 18.016 6.848 1 97 32 ALA B N 1
ATOM 1210 C CA . ALA B 1 32 ? -2.9 19.109 6.207 1 97 32 ALA B CA 1
ATOM 1211 C C . ALA B 1 32 ? -4.191 19.422 6.957 1 97 32 ALA B C 1
ATOM 1213 O O . ALA B 1 32 ? -4.617 20.578 7.012 1 97 32 ALA B O 1
ATOM 1214 N N . LEU B 1 33 ? -4.766 18.422 7.535 1 96.94 33 LEU B N 1
ATOM 1215 C CA . LEU B 1 33 ? -6.039 18.562 8.234 1 96.94 33 LEU B CA 1
ATOM 1216 C C . LEU B 1 33 ? -5.816 19.016 9.672 1 96.94 33 LEU B C 1
ATOM 1218 O O . LEU B 1 33 ? -6.777 19.234 10.414 1 96.94 33 LEU B O 1
ATOM 1222 N N . GLY B 1 34 ? -4.562 19.047 10.117 1 96.06 34 GLY B N 1
ATOM 1223 C CA . GLY B 1 34 ? -4.246 19.547 11.445 1 96.06 34 GLY B CA 1
ATOM 1224 C C . GLY B 1 34 ? -4.383 18.484 12.523 1 96.06 34 GLY B C 1
ATOM 1225 O O . GLY B 1 34 ? -4.57 18.812 13.703 1 96.06 34 GLY B O 1
ATOM 1226 N N . VAL B 1 35 ? -4.258 17.312 12.164 1 96 35 VAL B N 1
ATOM 1227 C CA . VAL B 1 35 ? -4.371 16.188 13.086 1 96 35 VAL B CA 1
ATOM 1228 C C . VAL B 1 35 ? -3.045 15.984 13.812 1 96 35 VAL B C 1
ATOM 1230 O O . VAL B 1 35 ? -1.976 16.219 13.242 1 96 35 VAL B O 1
ATOM 1233 N N . ASP B 1 36 ? -3.17 15.609 15.117 1 97.19 36 ASP B N 1
ATOM 1234 C CA . ASP B 1 36 ? -1.968 15.141 15.797 1 97.19 36 ASP B CA 1
ATOM 1235 C C . ASP B 1 36 ? -1.451 13.852 15.172 1 97.19 36 ASP B C 1
ATOM 1237 O O . ASP B 1 36 ? -2.072 12.797 15.305 1 97.19 36 ASP B O 1
ATOM 1241 N N . LEU B 1 37 ? -0.296 13.859 14.617 1 97.88 37 LEU B N 1
ATOM 1242 C CA . LEU B 1 37 ? 0.194 12.734 13.82 1 97.88 37 LEU B CA 1
ATOM 1243 C C . LEU B 1 37 ? 0.605 11.578 14.727 1 97.88 37 LEU B C 1
ATOM 1245 O O . LEU B 1 37 ? 0.558 10.414 14.312 1 97.88 37 LEU B O 1
ATOM 1249 N N . LYS B 1 38 ? 1.071 11.852 15.906 1 98.06 38 LYS B N 1
ATOM 1250 C CA . LYS B 1 38 ? 1.332 10.758 16.844 1 98.06 38 LYS B CA 1
ATOM 1251 C C . LYS B 1 38 ? 0.046 10.016 17.188 1 98.06 38 LYS B C 1
ATOM 1253 O O . LYS B 1 38 ? 0.035 8.789 17.281 1 98.06 38 LYS B O 1
ATOM 1258 N N . LEU B 1 39 ? -1.007 10.781 17.438 1 97.81 39 LEU B N 1
ATOM 1259 C CA . LEU B 1 39 ? -2.299 10.156 17.688 1 97.81 39 LEU B CA 1
ATOM 1260 C C . LEU B 1 39 ? -2.781 9.383 16.469 1 97.81 39 LEU B C 1
ATOM 1262 O O . LEU B 1 39 ? -3.309 8.273 16.594 1 97.81 39 LEU B O 1
ATOM 1266 N N . LEU B 1 40 ? -2.656 9.953 15.297 1 98.19 40 LEU B N 1
ATOM 1267 C CA . LEU B 1 40 ? -3.004 9.25 14.062 1 98.19 40 LEU B CA 1
ATOM 1268 C C . LEU B 1 40 ? -2.252 7.926 13.961 1 98.19 40 LEU B C 1
ATOM 1270 O O . LEU B 1 40 ? -2.84 6.895 13.625 1 98.19 40 LEU B O 1
ATOM 1274 N N . ASN B 1 41 ? -0.976 7.992 14.25 1 98.62 41 ASN B N 1
ATOM 1275 C CA . ASN B 1 41 ? -0.165 6.781 14.172 1 98.62 41 ASN B CA 1
ATOM 1276 C C . ASN B 1 41 ? -0.632 5.727 15.164 1 98.62 41 ASN B C 1
ATOM 1278 O O . ASN B 1 41 ? -0.632 4.535 14.859 1 98.62 41 ASN B O 1
ATOM 1282 N N . ASP B 1 42 ? -1.024 6.137 16.375 1 98.38 42 ASP B N 1
ATOM 1283 C CA . ASP B 1 42 ? -1.562 5.207 17.359 1 98.38 42 ASP B CA 1
ATOM 1284 C C . ASP B 1 42 ? -2.844 4.551 16.859 1 98.38 42 ASP B C 1
ATOM 1286 O O . ASP B 1 42 ? -3.025 3.34 17.016 1 98.38 42 ASP B O 1
ATOM 1290 N N . VAL B 1 43 ? -3.684 5.344 16.281 1 98.12 43 VAL B N 1
ATOM 1291 C CA . VAL B 1 43 ? -4.953 4.832 15.773 1 98.12 43 VAL B CA 1
ATOM 1292 C C . VAL B 1 43 ? -4.691 3.85 14.641 1 98.12 43 VAL B C 1
ATOM 1294 O O . VAL B 1 43 ? -5.281 2.768 14.602 1 98.12 43 VAL B O 1
ATOM 1297 N N . VAL B 1 44 ? -3.848 4.191 13.688 1 98.56 44 VAL B N 1
ATOM 1298 C CA . VAL B 1 44 ? -3.5 3.334 12.555 1 98.56 44 VAL B CA 1
ATOM 1299 C C . VAL B 1 44 ? -2.922 2.016 13.062 1 98.56 44 VAL B C 1
ATOM 1301 O O . VAL B 1 44 ? -3.322 0.94 12.617 1 98.56 44 VAL B O 1
ATOM 1304 N N . ASN B 1 45 ? -2.002 2.084 14.047 1 98.56 45 ASN B N 1
ATOM 1305 C CA . ASN B 1 45 ? -1.314 0.899 14.555 1 98.56 45 ASN B CA 1
ATOM 1306 C C . ASN B 1 45 ? -2.264 -0.012 15.328 1 98.56 45 ASN B C 1
ATOM 1308 O O . ASN B 1 45 ? -1.954 -1.181 15.562 1 98.56 45 ASN B O 1
ATOM 1312 N N . ALA B 1 46 ? -3.4 0.488 15.703 1 98.62 46 ALA B N 1
ATOM 1313 C CA . ALA B 1 46 ? -4.414 -0.305 16.391 1 98.62 46 ALA B CA 1
ATOM 1314 C C . ALA B 1 46 ? -5.52 -0.74 15.43 1 98.62 46 ALA B C 1
ATOM 1316 O O . ALA B 1 46 ? -6.5 -1.357 15.844 1 98.62 46 ALA B O 1
ATOM 1317 N N . SER B 1 47 ? -5.406 -0.385 14.188 1 98.56 47 SER B N 1
ATOM 1318 C CA . SER B 1 47 ? -6.469 -0.587 13.203 1 98.56 47 SER B CA 1
ATOM 1319 C C . SER B 1 47 ? -5.969 -1.386 12.008 1 98.56 47 SER B C 1
ATOM 1321 O O . SER B 1 47 ? -4.883 -1.969 12.055 1 98.56 47 SER B O 1
ATOM 1323 N N . SER B 1 48 ? -6.762 -1.423 10.945 1 98.75 48 SER B N 1
ATOM 1324 C CA . SER B 1 48 ? -6.508 -2.273 9.781 1 98.75 48 SER B CA 1
ATOM 1325 C C . SER B 1 48 ? -5.484 -1.641 8.852 1 98.75 48 SER B C 1
ATOM 1327 O O . SER B 1 48 ? -5.008 -2.287 7.914 1 98.75 48 SER B O 1
ATOM 1329 N N . GLY B 1 49 ? -5.082 -0.442 9.125 1 98.81 49 GLY B N 1
ATOM 1330 C CA . GLY B 1 49 ? -4.012 0.188 8.375 1 98.81 49 GLY B CA 1
ATOM 1331 C C . GLY B 1 49 ? -2.631 -0.12 8.922 1 98.81 49 GLY B C 1
ATOM 1332 O O . GLY B 1 49 ? -1.623 0.307 8.352 1 98.81 49 GLY B O 1
ATOM 1333 N N . ARG B 1 50 ? -2.564 -0.916 9.961 1 98.94 50 ARG B N 1
ATOM 1334 C CA . ARG B 1 50 ? -1.308 -1.243 10.625 1 98.94 50 ARG B CA 1
ATOM 1335 C C . ARG B 1 50 ? -0.344 -1.935 9.672 1 98.94 50 ARG B C 1
ATOM 1337 O O . ARG B 1 50 ? -0.739 -2.832 8.922 1 98.94 50 ARG B O 1
ATOM 1344 N N . CYS B 1 51 ? 0.935 -1.526 9.703 1 98.94 51 CYS B N 1
ATOM 1345 C CA . CYS B 1 51 ? 1.984 -2.123 8.891 1 98.94 51 CYS B CA 1
ATOM 1346 C C . CYS B 1 51 ? 3.365 -1.756 9.422 1 98.94 51 CYS B C 1
ATOM 1348 O O . CYS B 1 51 ? 3.49 -0.884 10.281 1 98.94 51 CYS B O 1
ATOM 1350 N N . TRP B 1 52 ? 4.32 -2.418 8.938 1 98.94 52 TRP B N 1
ATOM 1351 C CA . TRP B 1 52 ? 5.699 -2.207 9.359 1 98.94 52 TRP B CA 1
ATOM 1352 C C . TRP B 1 52 ? 6.098 -0.742 9.211 1 98.94 52 TRP B C 1
ATOM 1354 O O 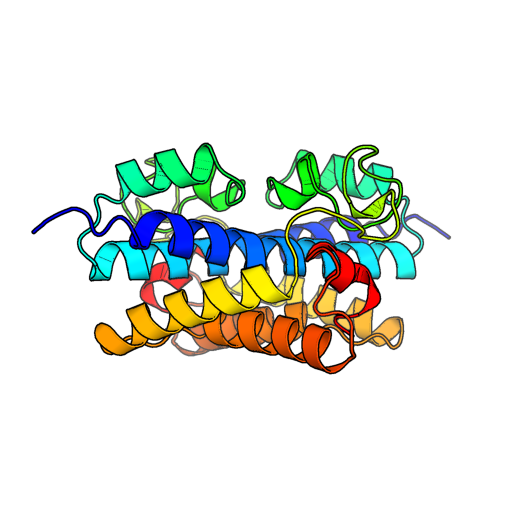. TRP B 1 52 ? 6.715 -0.163 10.102 1 98.94 52 TRP B O 1
ATOM 1364 N N . SER B 1 53 ? 5.773 -0.111 8.07 1 98.88 53 SER B N 1
ATOM 1365 C CA . SER B 1 53 ? 6.113 1.284 7.805 1 98.88 53 SER B CA 1
ATOM 1366 C C . SER B 1 53 ? 5.543 2.203 8.883 1 98.88 53 SER B C 1
ATOM 1368 O O . SER B 1 53 ? 6.246 3.072 9.398 1 98.88 53 SER B O 1
ATOM 1370 N N . ALA B 1 54 ? 4.277 2.008 9.195 1 98.88 54 ALA B N 1
ATOM 1371 C CA . ALA B 1 54 ? 3.658 2.842 10.219 1 98.88 54 ALA B CA 1
ATOM 1372 C C . ALA B 1 54 ? 4.262 2.564 11.594 1 98.88 54 ALA B C 1
ATOM 1374 O O . ALA B 1 54 ? 4.551 3.494 12.352 1 98.88 54 ALA B O 1
ATOM 1375 N N . GLU B 1 55 ? 4.559 1.337 11.891 1 98.75 55 GLU B N 1
ATOM 1376 C CA . GLU B 1 55 ? 4.973 0.914 13.219 1 98.75 55 GLU B CA 1
ATOM 1377 C C . GLU B 1 55 ? 6.441 1.252 13.477 1 98.75 55 GLU B C 1
ATOM 1379 O O . GLU B 1 55 ? 6.797 1.711 14.562 1 98.75 55 GLU B O 1
ATOM 1384 N N . GLN B 1 56 ? 7.301 1.039 12.523 1 98.31 56 GLN B N 1
ATOM 1385 C CA . GLN B 1 56 ? 8.734 1.034 12.797 1 98.31 56 GLN B CA 1
ATOM 1386 C C . GLN B 1 56 ? 9.469 2.027 11.898 1 98.31 56 GLN B C 1
ATOM 1388 O O . GLN B 1 56 ? 10.609 2.406 12.188 1 98.31 56 GLN B O 1
ATOM 1393 N N . TYR B 1 57 ? 8.883 2.453 10.922 1 98.69 57 TYR B N 1
ATOM 1394 C CA . TYR B 1 57 ? 9.57 3.117 9.82 1 98.69 57 TYR B CA 1
ATOM 1395 C C . TYR B 1 57 ? 8.75 4.277 9.281 1 98.69 57 TYR B C 1
ATOM 1397 O O . TYR B 1 57 ? 8.758 4.543 8.078 1 98.69 57 TYR B O 1
ATOM 1405 N N . ASN B 1 58 ? 7.949 4.93 10.141 1 98.94 58 ASN B N 1
ATOM 1406 C CA . ASN B 1 58 ? 6.996 5.949 9.719 1 98.94 58 ASN B CA 1
ATOM 1407 C C . ASN B 1 58 ? 7.684 7.086 8.969 1 98.94 58 ASN B C 1
ATOM 1409 O O . ASN B 1 58 ? 8.711 7.594 9.414 1 98.94 58 ASN B O 1
ATOM 1413 N N . PRO B 1 59 ? 7.129 7.523 7.828 1 98.88 59 PRO B N 1
ATOM 1414 C CA . PRO B 1 59 ? 7.789 8.5 6.957 1 98.88 59 PRO B CA 1
ATOM 1415 C C . PRO B 1 59 ? 7.539 9.938 7.391 1 98.88 59 PRO B C 1
ATOM 1417 O O . PRO B 1 59 ? 8.125 10.867 6.832 1 98.88 59 PRO B O 1
ATOM 1420 N N . ALA B 1 60 ? 6.648 10.227 8.289 1 98.75 60 ALA B N 1
ATOM 1421 C CA . ALA B 1 60 ? 6.488 11.57 8.844 1 98.75 60 ALA B CA 1
ATOM 1422 C C . ALA B 1 60 ? 7.543 11.852 9.914 1 98.75 60 ALA B C 1
ATOM 1424 O O . ALA B 1 60 ? 7.707 11.07 10.852 1 98.75 60 ALA B O 1
ATOM 1425 N N . PRO B 1 61 ? 8.25 12.961 9.766 1 98.06 61 PRO B N 1
ATOM 1426 C CA . PRO B 1 61 ? 9.336 13.25 10.719 1 98.06 61 PRO B CA 1
ATOM 1427 C C . PRO B 1 61 ? 8.844 13.344 12.156 1 98.06 61 PRO B C 1
ATOM 1429 O O . PRO B 1 61 ? 7.77 13.906 12.414 1 98.06 61 PRO B O 1
ATOM 1432 N N . GLY B 1 62 ? 9.555 12.656 13.07 1 96.94 62 GLY B N 1
ATOM 1433 C CA . GLY B 1 62 ? 9.305 12.828 14.492 1 96.94 62 GLY B CA 1
ATOM 1434 C C . GLY B 1 62 ? 8.328 11.805 15.055 1 96.94 62 GLY B C 1
ATOM 1435 O O . GLY B 1 62 ? 8.094 11.766 16.266 1 96.94 62 GLY B O 1
ATOM 1436 N N . ILE B 1 63 ? 7.758 10.961 14.273 1 98.5 63 ILE B N 1
ATOM 1437 C CA . ILE B 1 63 ? 6.77 9.992 14.727 1 98.5 63 ILE B CA 1
ATOM 1438 C C . ILE B 1 63 ? 7.477 8.766 15.297 1 98.5 63 ILE B C 1
ATOM 1440 O O . ILE B 1 63 ? 7.125 8.281 16.375 1 98.5 63 ILE B O 1
ATOM 1444 N N . VAL B 1 64 ? 8.406 8.219 14.539 1 98.25 64 VAL B N 1
ATOM 1445 C CA . VAL B 1 64 ? 9.289 7.145 14.984 1 98.25 64 VAL B CA 1
ATOM 1446 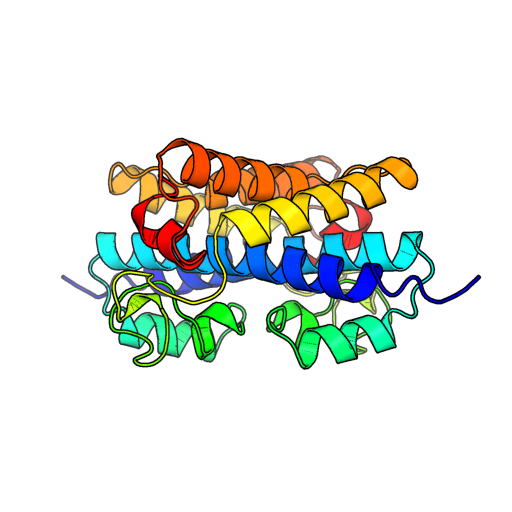C C . VAL B 1 64 ? 10.727 7.648 15.023 1 98.25 64 VAL B C 1
ATOM 1448 O O . VAL B 1 64 ? 11.312 7.965 13.992 1 98.25 64 VAL B O 1
ATOM 1451 N N . ALA B 1 65 ? 11.352 7.711 16.156 1 97.38 65 ALA B N 1
ATOM 1452 C CA . ALA B 1 65 ? 12.641 8.367 16.391 1 97.38 65 ALA B CA 1
ATOM 1453 C C . ALA B 1 65 ? 13.75 7.691 15.586 1 97.38 65 ALA B C 1
ATOM 1455 O O . ALA B 1 65 ? 14.68 8.352 15.125 1 97.38 65 ALA B O 1
ATOM 1456 N N . THR B 1 66 ? 13.656 6.426 15.344 1 97.19 66 THR B N 1
ATOM 1457 C CA . THR B 1 66 ? 14.75 5.676 14.727 1 97.19 66 THR B CA 1
ATOM 1458 C C . THR B 1 66 ? 14.578 5.605 13.211 1 97.19 66 THR B C 1
ATOM 1460 O O . THR B 1 66 ? 15.461 5.121 12.508 1 97.19 66 THR B O 1
ATOM 1463 N N . SER B 1 67 ? 13.438 6.07 12.711 1 98.31 67 SER B N 1
ATOM 1464 C CA . SER B 1 67 ? 13.219 5.996 11.266 1 98.31 67 SER B CA 1
ATOM 1465 C C . SER B 1 67 ? 14.047 7.039 10.523 1 98.31 67 SER B C 1
ATOM 1467 O O . SER B 1 67 ? 14.383 8.086 11.086 1 98.31 67 SER B O 1
ATOM 1469 N N . PRO B 1 68 ? 14.359 6.773 9.258 1 98.62 68 PRO B N 1
ATOM 1470 C CA . PRO B 1 68 ? 15.109 7.738 8.453 1 98.62 68 PRO B CA 1
ATOM 1471 C C . PRO B 1 68 ? 14.406 9.094 8.352 1 98.62 68 PRO B C 1
ATOM 1473 O O . PRO B 1 68 ? 15.062 10.117 8.133 1 98.62 68 PRO B O 1
ATOM 1476 N N . ALA B 1 69 ? 13.078 9.109 8.492 1 98.56 69 ALA B N 1
ATOM 1477 C CA . ALA B 1 69 ? 12.328 10.359 8.461 1 98.56 69 ALA B CA 1
ATOM 1478 C C . ALA B 1 69 ? 12.812 11.328 9.539 1 98.56 69 ALA B C 1
ATOM 1480 O O . ALA B 1 69 ? 12.688 12.547 9.391 1 98.56 69 ALA B O 1
ATOM 1481 N N . SER B 1 70 ? 13.375 10.812 10.609 1 97.12 70 SER B N 1
ATOM 1482 C CA . SER B 1 70 ? 13.836 11.625 11.727 1 97.12 70 SER B CA 1
ATOM 1483 C C . SER B 1 70 ? 15.25 12.133 11.492 1 97.12 70 SER B C 1
ATOM 1485 O O . SER B 1 70 ? 15.828 12.805 12.352 1 97.12 70 SER B O 1
ATOM 1487 N N . ARG B 1 71 ? 15.883 11.867 10.406 1 97.56 71 ARG B N 1
ATOM 1488 C CA . ARG B 1 71 ? 17.203 12.352 10.023 1 97.56 71 ARG B CA 1
ATOM 1489 C C . ARG B 1 71 ? 17.234 12.773 8.562 1 97.56 71 ARG B C 1
ATOM 1491 O O . ARG B 1 71 ? 18.156 12.422 7.824 1 97.56 71 ARG B O 1
ATOM 1498 N N . ALA B 1 72 ? 16.266 13.445 8.086 1 98 72 ALA B N 1
ATOM 1499 C CA . ALA B 1 72 ? 16.141 14.047 6.766 1 98 72 ALA B CA 1
ATOM 1500 C C . ALA B 1 72 ? 16.203 12.992 5.668 1 98 72 ALA B C 1
ATOM 1502 O O . ALA B 1 72 ? 16.781 13.234 4.598 1 98 72 ALA B O 1
ATOM 1503 N N . TYR B 1 73 ? 15.773 11.742 6.004 1 98.62 73 TYR B N 1
ATOM 1504 C CA . TYR B 1 73 ? 15.656 10.625 5.07 1 98.62 73 TYR B CA 1
ATOM 1505 C C . TYR B 1 73 ? 17.031 10.172 4.586 1 98.62 73 TYR B C 1
ATOM 1507 O O . TYR B 1 73 ? 17.156 9.633 3.48 1 98.62 73 TYR B O 1
ATOM 1515 N N . SER B 1 74 ? 17.953 10.602 5.453 1 97.56 74 SER B N 1
ATOM 1516 C CA . SER B 1 74 ? 19.297 10.078 5.184 1 97.56 74 SER B CA 1
ATOM 1517 C C . SER B 1 74 ? 19.438 8.641 5.684 1 97.56 74 SER B C 1
ATOM 1519 O O . SER B 1 74 ? 18.891 8.289 6.734 1 97.56 74 SER B O 1
ATOM 1521 N N . GLY B 1 75 ? 20.156 7.945 4.926 1 93.5 75 GLY B N 1
ATOM 1522 C CA . GLY B 1 75 ? 20.344 6.566 5.344 1 93.5 75 GLY B CA 1
ATOM 1523 C C . GLY B 1 75 ? 19.062 5.766 5.352 1 93.5 75 GLY B C 1
ATOM 1524 O O . GLY B 1 75 ? 17.969 6.332 5.277 1 93.5 75 GLY B O 1
ATOM 1525 N N . GLY B 1 76 ? 19.094 4.457 5.043 1 97.25 76 GLY B N 1
ATOM 1526 C CA . GLY B 1 76 ? 17.969 3.539 4.973 1 97.25 76 GLY B CA 1
ATOM 1527 C C . GLY B 1 76 ? 17.891 2.791 3.654 1 97.25 76 GLY B C 1
ATOM 1528 O O . GLY B 1 76 ? 18.922 2.363 3.115 1 97.25 76 GLY B O 1
ATOM 1529 N N . PHE B 1 77 ? 16.656 2.699 3.303 1 98.69 77 PHE B N 1
ATOM 1530 C CA . PHE B 1 77 ? 16.406 2.012 2.041 1 98.69 77 PHE B CA 1
ATOM 1531 C C . PHE B 1 77 ? 16.109 3.012 0.929 1 98.69 77 PHE B C 1
ATOM 1533 O O . PHE B 1 77 ? 15.008 3.549 0.846 1 98.69 77 PHE B O 1
ATOM 1540 N N . SER B 1 78 ? 17.016 3.209 -0.007 1 98.81 78 SER B N 1
ATOM 1541 C CA . SER B 1 78 ? 16.984 4.344 -0.921 1 98.81 78 SER B CA 1
ATOM 1542 C C . SER B 1 78 ? 15.898 4.164 -1.98 1 98.81 78 SER B C 1
ATOM 1544 O O . SER B 1 78 ? 15.531 3.037 -2.318 1 98.81 78 SER B O 1
ATOM 1546 N N . VAL B 1 79 ? 15.477 5.25 -2.555 1 98.88 79 VAL B N 1
ATOM 1547 C CA . VAL B 1 79 ? 14.555 5.262 -3.686 1 98.88 79 VAL B CA 1
ATOM 1548 C C . VAL B 1 79 ? 15.156 4.48 -4.852 1 98.88 79 VAL B C 1
ATOM 1550 O O . VAL B 1 79 ? 14.461 3.723 -5.527 1 98.88 79 VAL B O 1
ATOM 1553 N N . ASP B 1 80 ? 16.438 4.617 -5.051 1 98.44 80 ASP B N 1
ATOM 1554 C CA . ASP B 1 80 ? 17.109 3.869 -6.113 1 98.44 80 ASP B CA 1
ATOM 1555 C C . ASP B 1 80 ? 16.938 2.365 -5.906 1 98.44 80 ASP B C 1
ATOM 1557 O O . ASP B 1 80 ? 16.703 1.625 -6.863 1 98.44 80 ASP B O 1
ATOM 1561 N N . LEU B 1 81 ? 17.125 1.924 -4.711 1 98.25 81 LEU B N 1
ATOM 1562 C CA . LEU B 1 81 ? 17.062 0.495 -4.422 1 98.25 81 LEU B CA 1
ATOM 1563 C C . LEU B 1 81 ? 15.656 -0.044 -4.613 1 98.25 81 LEU B C 1
ATOM 1565 O O . LEU B 1 81 ? 15.469 -1.135 -5.16 1 98.25 81 LEU B O 1
ATOM 1569 N N . ILE B 1 82 ? 14.625 0.743 -4.137 1 98.81 82 ILE B N 1
ATOM 1570 C CA . ILE B 1 82 ? 13.266 0.225 -4.285 1 98.81 82 ILE B CA 1
ATOM 1571 C C . ILE B 1 82 ? 12.875 0.222 -5.762 1 98.81 82 ILE B C 1
ATOM 1573 O O . ILE B 1 82 ? 12.141 -0.661 -6.215 1 98.81 82 ILE B O 1
ATOM 1577 N N . VAL B 1 83 ? 13.312 1.214 -6.543 1 98.69 83 VAL B N 1
ATOM 1578 C CA . VAL B 1 83 ? 13.039 1.243 -7.977 1 98.69 83 VAL B CA 1
ATOM 1579 C C . VAL B 1 83 ? 13.656 0.013 -8.641 1 98.69 83 VAL B C 1
ATOM 1581 O O . VAL B 1 83 ? 13.008 -0.649 -9.453 1 98.69 83 VAL B O 1
ATOM 1584 N N . LYS B 1 84 ? 14.859 -0.293 -8.258 1 97.69 84 LYS B N 1
ATOM 1585 C CA . LYS B 1 84 ? 15.523 -1.482 -8.789 1 97.69 84 LYS B CA 1
ATOM 1586 C C . LYS B 1 84 ? 14.719 -2.742 -8.477 1 97.69 84 LYS B C 1
ATOM 1588 O O . LYS B 1 84 ? 14.516 -3.584 -9.359 1 97.69 84 LYS B O 1
ATOM 1593 N N . ASP B 1 85 ? 14.297 -2.902 -7.301 1 97.5 85 ASP B N 1
ATOM 1594 C CA . ASP B 1 85 ? 13.539 -4.082 -6.891 1 97.5 85 ASP B CA 1
ATOM 1595 C C . ASP B 1 85 ? 12.195 -4.141 -7.613 1 97.5 85 ASP B C 1
ATOM 1597 O O . ASP B 1 85 ? 11.727 -5.223 -7.973 1 97.5 85 ASP B O 1
ATOM 1601 N N . LEU B 1 86 ? 11.562 -3.018 -7.797 1 98.56 86 LEU B N 1
ATOM 1602 C CA . LEU B 1 86 ? 10.273 -2.979 -8.477 1 98.56 86 LEU B CA 1
ATOM 1603 C C . LEU B 1 86 ? 10.43 -3.307 -9.961 1 98.56 86 LEU B C 1
ATOM 1605 O O . LEU B 1 86 ? 9.539 -3.91 -10.562 1 98.56 86 LEU B O 1
ATOM 1609 N N . LEU B 1 87 ? 11.539 -2.91 -10.5 1 98.38 87 LEU B N 1
ATOM 1610 C CA . LEU B 1 87 ? 11.812 -3.291 -11.883 1 98.38 87 LEU B CA 1
ATOM 1611 C C . LEU B 1 87 ? 11.977 -4.801 -12 1 98.38 87 LEU B C 1
ATOM 1613 O O . LEU B 1 87 ? 11.516 -5.406 -12.977 1 98.38 87 LEU B O 1
ATOM 1617 N N . LEU B 1 88 ? 12.664 -5.398 -11.062 1 97.62 88 LEU B N 1
ATOM 1618 C CA . LEU B 1 88 ? 12.766 -6.855 -11.039 1 97.62 88 LEU B CA 1
ATOM 1619 C C . LEU B 1 88 ? 11.391 -7.492 -10.906 1 97.62 88 LEU B C 1
ATOM 1621 O O . LEU B 1 88 ? 11.094 -8.492 -11.57 1 97.62 88 LEU B O 1
ATOM 1625 N N . CYS B 1 89 ? 10.641 -6.891 -10.047 1 98 89 CYS B N 1
ATOM 1626 C CA . CYS B 1 89 ? 9.273 -7.355 -9.859 1 98 89 CYS B CA 1
ATOM 1627 C C . CYS B 1 89 ? 8.484 -7.289 -11.164 1 98 89 CYS B C 1
ATOM 1629 O O . CYS B 1 89 ? 7.852 -8.266 -11.562 1 98 89 CYS B O 1
ATOM 1631 N N . LYS B 1 90 ? 8.523 -6.188 -11.805 1 98.31 90 LYS B N 1
ATOM 1632 C CA . LYS B 1 90 ? 7.836 -6.008 -13.086 1 98.31 90 LYS B CA 1
ATOM 1633 C C . LYS B 1 90 ? 8.32 -7.023 -14.109 1 98.31 90 LYS B C 1
ATOM 1635 O O . LYS B 1 90 ? 7.516 -7.598 -14.852 1 98.31 90 LYS B O 1
ATOM 1640 N N . GLY B 1 91 ? 9.562 -7.223 -14.133 1 97.94 91 GLY B N 1
ATOM 1641 C CA . GLY B 1 91 ? 10.109 -8.227 -15.031 1 97.94 91 GLY B CA 1
ATOM 1642 C C . GLY B 1 91 ? 9.57 -9.625 -14.766 1 97.94 91 GLY B C 1
ATOM 1643 O O . GLY B 1 91 ? 9.32 -10.383 -15.695 1 97.94 91 GLY B O 1
ATOM 1644 N N . ALA B 1 92 ? 9.43 -9.969 -13.508 1 97.19 92 ALA B N 1
ATOM 1645 C CA . ALA B 1 92 ? 8.891 -11.273 -13.141 1 97.19 92 ALA B CA 1
ATOM 1646 C C . ALA B 1 92 ? 7.441 -11.414 -13.602 1 97.19 92 ALA B C 1
ATOM 1648 O O . ALA B 1 92 ? 7.035 -12.477 -14.078 1 97.19 92 ALA B O 1
ATOM 1649 N N . PHE B 1 93 ? 6.668 -10.367 -13.484 1 98 93 PHE B N 1
ATOM 1650 C CA . PHE B 1 93 ? 5.301 -10.383 -13.992 1 98 93 PHE B CA 1
ATOM 1651 C C . PHE B 1 93 ? 5.281 -10.586 -15.5 1 98 93 PHE B C 1
ATOM 1653 O O . PHE B 1 93 ? 4.531 -11.414 -16.016 1 98 93 PHE B O 1
ATOM 1660 N N . GLU B 1 94 ? 6.066 -9.836 -16.172 1 97.94 94 GLU B N 1
ATOM 1661 C CA . GLU B 1 94 ? 6.121 -9.906 -17.625 1 97.94 94 GLU B CA 1
ATOM 1662 C C . GLU B 1 94 ? 6.516 -11.305 -18.094 1 97.94 94 GLU B C 1
ATOM 1664 O O . GLU B 1 94 ? 5.961 -11.812 -19.078 1 97.94 94 GLU B O 1
ATOM 1669 N N . ALA B 1 95 ? 7.453 -11.875 -17.375 1 97.06 95 ALA B N 1
ATOM 1670 C CA . ALA B 1 95 ? 7.902 -13.219 -17.719 1 97.06 95 ALA B CA 1
ATOM 1671 C C . ALA B 1 95 ? 6.766 -14.227 -17.578 1 97.06 95 ALA B C 1
ATOM 1673 O O . ALA B 1 95 ? 6.777 -15.281 -18.234 1 97.06 95 ALA B O 1
ATOM 1674 N N . GLN B 1 96 ? 5.801 -13.961 -16.766 1 97 96 GLN B N 1
ATOM 1675 C CA . GLN B 1 96 ? 4.652 -14.828 -16.562 1 97 96 GLN B CA 1
ATOM 1676 C C . GLN B 1 96 ? 3.455 -14.375 -17.391 1 97 96 GLN B C 1
ATOM 1678 O O . GLN B 1 96 ? 2.352 -14.906 -17.234 1 97 96 GLN B O 1
ATOM 1683 N N . SER B 1 97 ? 3.627 -13.336 -18.25 1 98 97 SER B N 1
ATOM 1684 C CA . SER B 1 97 ? 2.566 -12.742 -19.062 1 98 97 SER B CA 1
ATOM 1685 C C . SER B 1 97 ? 1.399 -12.289 -18.188 1 98 97 SER B C 1
ATOM 1687 O O . SER B 1 97 ? 0.238 -12.523 -18.531 1 98 97 SER B O 1
ATOM 1689 N N . L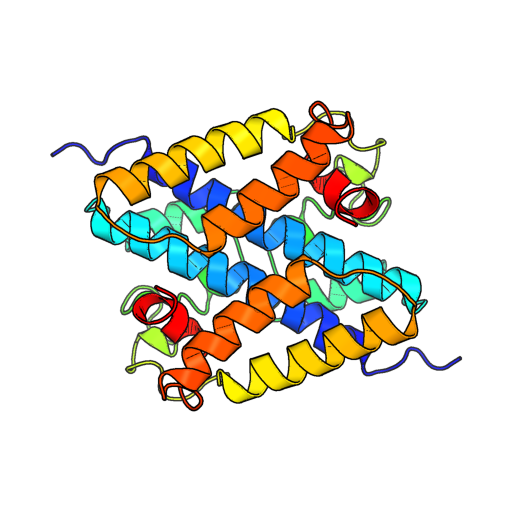EU B 1 98 ? 1.707 -11.703 -17.062 1 97.88 98 LEU B N 1
ATOM 1690 C CA . LEU B 1 98 ? 0.709 -11.18 -16.125 1 97.88 98 LEU B CA 1
ATOM 1691 C C . LEU B 1 98 ? 0.782 -9.664 -16.047 1 97.88 98 LEU B C 1
ATOM 1693 O O . LEU B 1 98 ? 1.868 -9.086 -16.125 1 97.88 98 LEU B O 1
ATOM 1697 N N . LYS B 1 99 ? -0.342 -9.07 -15.883 1 98.19 99 LYS B N 1
ATOM 1698 C CA . LYS B 1 99 ? -0.396 -7.637 -15.594 1 98.19 99 LYS B CA 1
ATOM 1699 C C . LYS B 1 99 ? -0.079 -7.359 -14.125 1 98.19 99 LYS B C 1
ATOM 1701 O O . LYS B 1 99 ? -0.286 -8.219 -13.266 1 98.19 99 LYS B O 1
ATOM 1706 N N . CYS B 1 100 ? 0.417 -6.176 -13.852 1 98.62 100 CYS B N 1
ATOM 1707 C CA . CYS B 1 100 ? 0.794 -5.82 -12.492 1 98.62 100 CYS B CA 1
ATOM 1708 C C . CYS B 1 100 ? 0.52 -4.348 -12.219 1 98.62 100 CYS B C 1
ATOM 1710 O O . CYS B 1 100 ? 1.449 -3.568 -11.992 1 98.62 100 CYS B O 1
ATOM 1712 N N . PRO B 1 101 ? -0.748 -3.986 -12.172 1 98.88 101 PRO B N 1
ATOM 1713 C CA . PRO B 1 101 ? -1.103 -2.572 -12.055 1 98.88 101 PRO B CA 1
ATOM 1714 C C . PRO B 1 101 ? -0.536 -1.93 -10.789 1 98.88 101 PRO B C 1
ATOM 1716 O O . PRO B 1 101 ? -0.188 -0.746 -10.797 1 98.88 101 PRO B O 1
ATOM 1719 N N . VAL B 1 102 ? -0.459 -2.646 -9.672 1 98.94 102 VAL B N 1
ATOM 1720 C CA . VAL B 1 102 ? 0.073 -2.072 -8.438 1 98.94 102 VAL B CA 1
ATOM 1721 C C . VAL B 1 102 ? 1.564 -1.788 -8.602 1 98.94 102 VAL B C 1
ATOM 1723 O O . VAL B 1 102 ? 2.025 -0.681 -8.32 1 98.94 102 VAL B O 1
ATOM 1726 N N . THR B 1 103 ? 2.289 -2.766 -9.102 1 98.94 103 THR B N 1
ATOM 1727 C CA . THR B 1 103 ? 3.717 -2.602 -9.359 1 98.94 103 THR B CA 1
ATOM 1728 C C . THR B 1 103 ? 3.967 -1.413 -10.281 1 98.94 103 THR B C 1
ATOM 1730 O O . THR B 1 103 ? 4.84 -0.585 -10.008 1 98.94 103 THR B O 1
ATOM 1733 N N . ASP B 1 104 ? 3.193 -1.34 -11.312 1 98.94 104 ASP B N 1
ATOM 1734 C CA . ASP B 1 104 ? 3.355 -0.243 -12.258 1 98.94 104 ASP B CA 1
ATOM 1735 C C . ASP B 1 104 ? 3.131 1.106 -11.578 1 98.94 104 ASP B C 1
ATOM 1737 O O . ASP B 1 104 ? 3.877 2.059 -11.82 1 98.94 104 ASP B O 1
ATOM 1741 N N . ALA B 1 105 ? 2.133 1.219 -10.781 1 98.88 105 ALA B N 1
ATOM 1742 C CA . ALA B 1 105 ? 1.793 2.484 -10.133 1 98.88 105 ALA B CA 1
ATOM 1743 C C . ALA B 1 105 ? 2.875 2.902 -9.141 1 98.88 105 ALA B C 1
ATOM 1745 O O . ALA B 1 105 ? 3.328 4.051 -9.156 1 98.88 105 ALA B O 1
ATOM 1746 N N . VAL B 1 106 ? 3.316 1.97 -8.281 1 98.88 106 VAL B N 1
ATOM 1747 C CA . VAL B 1 106 ? 4.281 2.348 -7.254 1 98.88 106 VAL B CA 1
ATOM 1748 C C . VAL B 1 106 ? 5.641 2.615 -7.891 1 98.88 106 VAL B C 1
ATOM 1750 O O . VAL B 1 106 ? 6.375 3.5 -7.449 1 98.88 106 VAL B O 1
ATOM 1753 N N . LEU B 1 107 ? 5.938 1.844 -8.945 1 98.94 107 LEU B N 1
ATOM 1754 C CA . LEU B 1 107 ? 7.156 2.109 -9.703 1 98.94 107 LEU B CA 1
ATOM 1755 C C . LEU B 1 107 ? 7.133 3.512 -10.297 1 98.94 107 LEU B C 1
ATOM 1757 O O . LEU B 1 107 ? 8.117 4.254 -10.203 1 98.94 107 LEU B O 1
ATOM 1761 N N . THR B 1 108 ? 6.066 3.85 -10.906 1 98.88 108 THR B N 1
ATOM 1762 C CA . THR B 1 108 ? 5.93 5.168 -11.508 1 98.88 108 THR B CA 1
ATOM 1763 C C . THR B 1 108 ? 6.121 6.266 -10.469 1 98.88 108 THR B C 1
ATOM 1765 O O . THR B 1 108 ? 6.801 7.262 -10.727 1 98.88 108 THR B O 1
ATOM 1768 N N . MET B 1 109 ? 5.566 6.133 -9.32 1 98.88 109 MET B N 1
ATOM 1769 C CA . MET B 1 109 ? 5.641 7.137 -8.266 1 98.88 109 MET B CA 1
ATOM 1770 C C . MET B 1 109 ? 7.07 7.285 -7.754 1 98.88 109 MET B C 1
ATOM 1772 O O . MET B 1 109 ? 7.586 8.398 -7.652 1 98.88 109 MET B O 1
ATOM 1776 N N . PHE B 1 110 ? 7.703 6.18 -7.477 1 98.88 110 PHE B N 1
ATOM 1777 C CA . PHE B 1 110 ? 9.07 6.277 -6.973 1 98.88 110 PHE B CA 1
ATOM 1778 C C . PHE B 1 110 ? 10.016 6.762 -8.062 1 98.88 110 PHE B C 1
ATOM 1780 O O . PHE B 1 110 ? 10.984 7.469 -7.785 1 98.88 110 PHE B O 1
ATOM 1787 N N . ARG B 1 111 ? 9.742 6.43 -9.328 1 98.62 111 ARG B N 1
ATOM 1788 C CA . ARG B 1 111 ? 10.539 6.98 -10.422 1 98.62 111 ARG B CA 1
ATOM 1789 C C . ARG B 1 111 ? 10.406 8.5 -10.484 1 98.62 111 ARG B C 1
ATOM 1791 O O . ARG B 1 111 ? 11.375 9.203 -10.758 1 98.62 111 ARG B O 1
ATOM 1798 N N . ARG B 1 112 ? 9.234 8.938 -10.305 1 98.19 112 ARG B N 1
ATOM 1799 C CA . ARG B 1 112 ? 9.031 10.383 -10.289 1 98.19 112 ARG B CA 1
ATOM 1800 C C . ARG B 1 112 ? 9.844 11.039 -9.18 1 98.19 112 ARG B C 1
ATOM 1802 O O . ARG B 1 112 ? 10.461 12.086 -9.391 1 98.19 112 ARG B O 1
ATOM 1809 N N . VAL B 1 113 ? 9.828 10.445 -7.98 1 98.56 113 VAL B N 1
ATOM 1810 C CA . VAL B 1 113 ? 10.625 10.945 -6.863 1 98.56 113 VAL B CA 1
ATOM 1811 C C . VAL B 1 113 ? 12.102 10.945 -7.246 1 98.56 113 VAL B C 1
ATOM 1813 O O . VAL B 1 113 ? 12.82 11.914 -6.969 1 98.56 113 VAL B O 1
ATOM 1816 N N . SER B 1 114 ? 12.539 9.914 -7.871 1 98.12 114 SER B N 1
ATOM 1817 C CA . SER B 1 114 ? 13.914 9.797 -8.344 1 98.12 114 SER B CA 1
ATOM 1818 C C . SER B 1 114 ? 14.25 10.906 -9.336 1 98.12 114 SER B C 1
ATOM 1820 O O . SER B 1 114 ? 15.297 11.547 -9.227 1 98.12 114 SER B O 1
ATOM 1822 N N . ASP B 1 115 ? 13.344 11.117 -10.234 1 96.94 115 ASP B N 1
ATOM 1823 C CA . ASP B 1 115 ? 13.555 12.07 -11.32 1 96.94 115 ASP B CA 1
ATOM 1824 C C . ASP B 1 115 ? 13.633 13.5 -10.781 1 96.94 115 ASP B C 1
ATOM 1826 O O . ASP B 1 115 ? 14.25 14.367 -11.406 1 96.94 115 ASP B O 1
ATOM 1830 N N . LYS B 1 116 ? 13.102 13.727 -9.641 1 97.75 116 LYS B N 1
ATOM 1831 C CA . LYS B 1 116 ? 13.133 15.039 -9.008 1 97.75 116 LYS B CA 1
ATOM 1832 C C . LYS B 1 116 ? 14.445 15.242 -8.25 1 97.75 116 LYS B C 1
ATOM 1834 O O . LYS B 1 116 ? 14.625 16.266 -7.578 1 97.75 116 LYS B O 1
ATOM 1839 N N . GLY B 1 117 ? 15.359 14.266 -8.273 1 97.81 117 GLY B N 1
ATOM 1840 C CA . GLY B 1 117 ? 16.688 14.422 -7.715 1 97.81 117 GLY B CA 1
ATOM 1841 C C . GLY B 1 117 ? 16.828 13.828 -6.324 1 97.81 117 GLY B C 1
ATOM 1842 O O . GLY B 1 117 ? 17.797 14.109 -5.617 1 97.81 117 GLY B O 1
ATOM 1843 N N . HIS B 1 118 ? 15.852 12.945 -5.934 1 98.44 118 HIS B N 1
ATOM 1844 C CA . HIS B 1 118 ? 15.836 12.438 -4.566 1 98.44 118 HIS B CA 1
ATOM 1845 C C . HIS B 1 118 ? 16.156 10.945 -4.527 1 98.44 118 HIS B C 1
ATOM 1847 O O . HIS B 1 118 ? 15.711 10.242 -3.615 1 98.44 118 HIS B O 1
ATOM 1853 N N . ARG B 1 119 ? 16.844 10.445 -5.523 1 98.06 119 ARG B N 1
ATOM 1854 C CA . ARG B 1 119 ? 17.062 9.016 -5.727 1 98.06 119 ARG B CA 1
ATOM 1855 C C . ARG B 1 119 ? 17.891 8.422 -4.59 1 98.06 119 ARG B C 1
ATOM 1857 O O . ARG B 1 119 ? 17.766 7.23 -4.285 1 98.06 119 ARG B O 1
ATOM 1864 N N . HIS B 1 120 ? 18.672 9.203 -3.82 1 98.31 120 HIS B N 1
ATOM 1865 C CA . HIS B 1 120 ? 19.562 8.688 -2.783 1 98.31 120 HIS B CA 1
ATOM 1866 C C . HIS B 1 120 ? 18.891 8.703 -1.419 1 98.31 120 HIS B C 1
ATOM 1868 O O . HIS B 1 120 ? 19.391 8.117 -0.459 1 98.31 120 HIS B O 1
ATOM 1874 N N 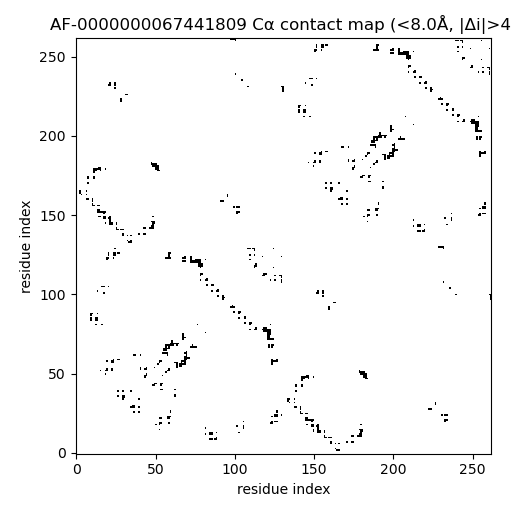. LEU B 1 121 ? 17.781 9.359 -1.334 1 98.81 121 LEU B N 1
ATOM 1875 C CA . LEU B 1 121 ? 17.078 9.438 -0.065 1 98.81 121 LEU B CA 1
ATOM 1876 C C . LEU B 1 121 ? 16.312 8.148 0.214 1 98.81 121 LEU B C 1
ATOM 1878 O O . LEU B 1 121 ? 16.047 7.367 -0.702 1 98.81 121 LEU B O 1
ATOM 1882 N N . ASP B 1 122 ? 16.031 7.941 1.516 1 98.88 122 ASP B N 1
ATOM 1883 C CA . ASP B 1 122 ? 15.172 6.836 1.949 1 98.88 122 ASP B CA 1
ATOM 1884 C C . ASP B 1 122 ? 13.789 6.93 1.31 1 98.88 122 ASP B C 1
ATOM 1886 O O . ASP B 1 122 ? 13.266 8.023 1.106 1 98.88 122 ASP B O 1
ATOM 1890 N N . ILE B 1 123 ? 13.156 5.812 1.128 1 98.94 123 ILE B N 1
ATOM 1891 C CA . ILE B 1 123 ? 11.867 5.727 0.457 1 98.94 123 ILE B CA 1
ATOM 1892 C C . ILE B 1 123 ? 10.82 6.504 1.25 1 98.94 123 ILE B C 1
ATOM 1894 O O . ILE B 1 123 ? 9.828 6.977 0.685 1 98.94 123 ILE B O 1
ATOM 1898 N N . GLY B 1 124 ? 10.969 6.699 2.49 1 98.88 124 GLY B N 1
ATOM 1899 C CA . GLY B 1 124 ? 10.047 7.5 3.277 1 98.88 124 GLY B CA 1
ATOM 1900 C C . GLY B 1 124 ? 9.969 8.945 2.82 1 98.88 124 GLY B C 1
ATOM 1901 O O . GLY B 1 124 ? 9.016 9.656 3.15 1 98.88 124 GLY B O 1
ATOM 1902 N N . CYS B 1 125 ? 10.906 9.414 1.97 1 98.88 125 CYS B N 1
ATOM 1903 C CA . CYS B 1 125 ? 10.891 10.789 1.488 1 98.88 125 CYS B CA 1
ATOM 1904 C C . CYS B 1 125 ? 9.695 11.031 0.573 1 9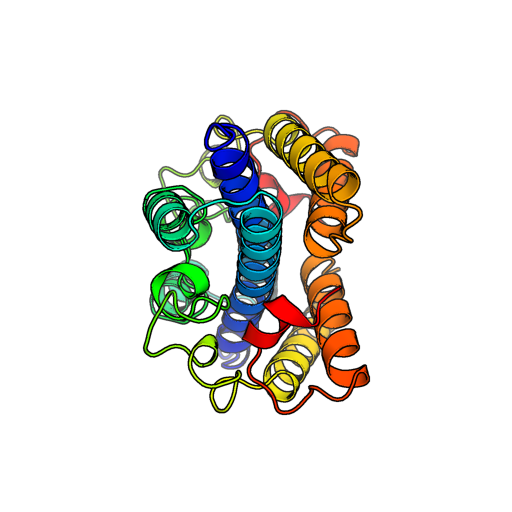8.88 125 CYS B C 1
ATOM 1906 O O . CYS B 1 125 ? 9.367 12.188 0.278 1 98.88 125 CYS B O 1
ATOM 1908 N N . ALA B 1 126 ? 9.016 9.961 0.213 1 98.75 126 ALA B N 1
ATOM 1909 C CA . ALA B 1 126 ? 7.77 10.086 -0.539 1 98.75 126 ALA B CA 1
ATOM 1910 C C . ALA B 1 126 ? 6.762 10.961 0.207 1 98.75 126 ALA B C 1
ATOM 1912 O O . ALA B 1 126 ? 5.887 11.57 -0.409 1 98.75 126 ALA B O 1
ATOM 1913 N N . PHE B 1 127 ? 6.895 11.031 1.517 1 98.75 127 PHE B N 1
ATOM 1914 C CA . PHE B 1 127 ? 6.086 11.914 2.352 1 98.75 127 PHE B CA 1
ATOM 1915 C C . PHE B 1 127 ? 6.168 13.352 1.858 1 98.75 127 PHE B C 1
ATOM 1917 O O . PHE B 1 127 ? 5.172 14.078 1.872 1 98.75 127 PHE B O 1
ATOM 1924 N N . LEU B 1 128 ? 7.281 13.75 1.367 1 98 128 LEU B N 1
ATOM 1925 C CA . LEU B 1 128 ? 7.527 15.125 0.954 1 98 128 LEU B CA 1
ATOM 1926 C C . LEU B 1 128 ? 7.438 15.258 -0.562 1 98 128 LEU B C 1
ATOM 1928 O O . LEU B 1 128 ? 7 16.297 -1.072 1 98 128 LEU B O 1
ATOM 1932 N N . TYR B 1 129 ? 7.777 14.164 -1.298 1 98.25 129 TYR B N 1
ATOM 1933 C CA . TYR B 1 129 ? 8.148 14.43 -2.684 1 98.25 129 TYR B CA 1
ATOM 1934 C C . TYR B 1 129 ? 7.262 13.641 -3.643 1 98.25 129 TYR B C 1
ATOM 1936 O O . TYR B 1 129 ? 7.387 13.773 -4.863 1 98.25 129 TYR B O 1
ATOM 1944 N N . ASN B 1 130 ? 6.375 12.734 -3.018 1 96.75 130 ASN B N 1
ATOM 1945 C CA . ASN B 1 130 ? 5.418 12.07 -3.898 1 96.75 130 ASN B CA 1
ATOM 1946 C C . ASN B 1 130 ? 4.203 12.953 -4.168 1 96.75 130 ASN B C 1
ATOM 1948 O O . ASN B 1 130 ? 3.123 12.703 -3.621 1 96.75 130 ASN B O 1
ATOM 1952 N N . THR B 1 131 ? 4.246 14.203 -4.586 1 86.06 131 THR B N 1
ATOM 1953 C CA . THR B 1 131 ? 3.188 15.164 -4.875 1 86.06 131 THR B CA 1
ATOM 1954 C C . THR B 1 131 ? 3.371 15.766 -6.262 1 86.06 131 THR B C 1
ATOM 1956 O O . THR B 1 131 ? 4.488 15.812 -6.785 1 86.06 131 THR B O 1
#

pLDDT: mean 95.89, std 10.34, range [32.16, 98.94]

Sequence (262 aa):
MRQCPVAFPVCNNLILAASMLGVAEAFRLGEALGVDLKLLNDVVNASSGRCWSAEQYNPAPGIVATSPASRAYSGGFSVDLIVKDLLLCKGAFEAQSLKCPVTDAVLTMFRRVSDKGHRHLDIGCAFLYNTMRQCPVAFPVCNNLILAASMLGVAEAFRLGEALGVDLKLLNDVVNASSGRCWSAEQYNPAPGIVATSPASRAYSGGFSVDLIVKDLLLCKGAFEAQSLKCPVTDAVLTMFRRVSDKGHRHLDIGCAFLYNT

InterPro domains:
  IPR008927 6-phosphogluconate dehydrogenase-like, C-terminal domain superfamily [SSF48179] (10-125)
  IPR013328 6-phosphogluconate dehydrogenase, domain 2 [G3DSA:1.10.1040.10] (7-131)
  IPR029154 3-hydroxyisobutyrate dehydrogenase-like, NAD-binding domain [PF14833] (10-122)

Organism: Toxoplasma gondii (NCBI:txid5811)

Solvent-accessible surface area (backbone atoms only — not comparable to full-atom values): 13292 Å² total; per-residue (Å²): 132,77,77,60,78,62,51,58,60,31,32,25,48,45,18,29,50,27,29,42,51,18,43,18,51,28,50,46,50,37,51,75,72,67,44,62,61,62,59,48,48,52,52,25,63,73,42,69,31,19,28,37,37,68,72,62,43,20,30,54,64,70,67,28,77,85,12,33,28,52,54,83,15,47,59,81,58,28,30,50,56,53,46,52,41,42,49,52,39,51,49,54,32,53,76,67,74,43,76,53,67,61,61,53,51,49,40,51,48,48,48,51,30,32,73,74,72,46,29,76,29,14,52,41,44,44,43,77,50,61,105,131,75,77,61,76,62,50,58,59,31,31,26,47,44,17,29,50,27,29,41,49,19,45,18,51,27,49,46,50,37,52,76,74,66,44,61,60,63,58,48,48,53,51,25,62,74,41,67,30,20,28,37,36,68,72,62,42,21,30,55,64,70,66,28,77,86,13,33,28,52,53,82,14,46,60,80,58,27,32,50,56,54,48,52,41,43,50,53,38,51,48,54,33,54,74,67,74,44,77,53,66,61,60,53,51,50,41,52,48,49,46,51,31,33,72,74,72,46,30,76,28,13,52,42,43,44,42,77,50,61,107